Protein AF-A0A1A6GH04-F1 (afdb_monomer_lite)

Organism: Neotoma lepida (NCBI:txid56216)

pLDDT: mean 89.08, std 14.13, range [30.8, 98.81]

Secondary structure (DSSP, 8-state):
---------------HHHHHTTS-TTTHHHHHHHTT---HHHHHHHHHHHHHHHHHHHHHHHHHHHHHHHHHHHHHHHHHHHHHHHHHTS-SEEEEE----EEEETTS-EEEEEEEEE-STT--EEEEETTEEP-SSSSEEEEEETTEEEEEE-S--GGG-EEEEEEETTEEEEEEEEEE---EEE----EEEETTPPEEEEEEESSSS---EEEETTEEPPP-TTEEEEEETTEEEEEESS--GGG-EEEEEEETTEEEEEEEEEE--

InterPro domains:
  IPR003598 Immunoglobulin subtype 2 [SM00408] (194-260)
  IPR003599 Immunoglobulin domain subtype [SM00409] (99-180)
  IPR003599 Immunoglobulin domain subtype [SM00409] (188-267)
  IPR007110 Immunoglobulin-like domain [PS50835] (170-265)
  IPR013098 Immunoglobulin I-set [PF07679] (96-167)
  IPR013098 Immunoglobulin I-set [PF07679] (184-257)
  IPR013783 Immunoglobulin-like fold [G3DSA:2.60.40.10] (90-181)
  IPR013783 Immunoglobulin-like fold [G3DSA:2.60.40.10] (184-268)
  IPR036179 Immunoglobulin-like domain superfamily [SSF48726] (95-182)
  IPR036179 Immunoglobulin-like domain superfamily [SSF48726] (181-264)
  IPR040849 MyBP-C, tri-helix bundle domain [PF18362] (15-45)
  IPR052385 Obscurin and Obscurin-like Regulators [PTHR35971] (44-267)

Structure (mmCIF, N/CA/C/O backbone):
data_AF-A0A1A6GH04-F1
#
_entry.id   AF-A0A1A6GH04-F1
#
loop_
_atom_site.group_PDB
_atom_site.id
_atom_site.type_symbol
_atom_site.label_atom_id
_atom_site.label_alt_id
_atom_site.label_comp_id
_atom_site.label_asym_id
_atom_site.label_entity_id
_atom_site.label_seq_id
_atom_site.pdbx_PDB_ins_code
_atom_site.Cartn_x
_atom_site.Cartn_y
_atom_site.Cartn_z
_atom_site.occupancy
_atom_site.B_iso_or_equiv
_atom_site.auth_seq_id
_atom_site.auth_comp_id
_atom_site.auth_asym_id
_atom_site.auth_atom_id
_atom_site.pdbx_PDB_model_num
ATOM 1 N N . THR A 1 1 ? 39.990 3.896 -121.015 1.00 30.80 1 THR A N 1
ATOM 2 C CA . THR A 1 1 ? 41.008 2.898 -120.614 1.00 30.80 1 THR A CA 1
ATOM 3 C C . THR A 1 1 ? 40.914 2.735 -119.104 1.00 30.80 1 THR A C 1
ATOM 5 O O . THR A 1 1 ? 40.638 3.736 -118.455 1.00 30.80 1 THR A O 1
ATOM 8 N N . PRO A 1 2 ? 40.910 1.502 -118.578 1.00 35.34 2 PRO A N 1
ATOM 9 C CA . PRO A 1 2 ? 39.904 1.052 -117.616 1.00 35.34 2 PRO A CA 1
ATOM 10 C C . PRO A 1 2 ? 40.286 1.212 -116.140 1.00 35.34 2 PRO A C 1
ATOM 12 O O . PRO A 1 2 ? 41.452 1.313 -115.776 1.00 35.34 2 PRO A O 1
ATOM 15 N N . ALA A 1 3 ? 39.236 1.176 -115.318 1.00 43.88 3 ALA A N 1
ATOM 16 C CA . ALA A 1 3 ? 39.247 1.018 -113.873 1.00 43.88 3 ALA A CA 1
ATOM 17 C C . ALA A 1 3 ? 39.801 -0.348 -113.433 1.00 43.88 3 ALA A C 1
ATOM 19 O O . ALA A 1 3 ? 39.609 -1.351 -114.121 1.00 43.88 3 ALA A O 1
ATOM 20 N N . LEU A 1 4 ? 40.357 -0.403 -112.221 1.00 38.94 4 LEU A N 1
ATOM 21 C CA . LEU A 1 4 ? 40.487 -1.639 -111.452 1.00 38.94 4 LEU A CA 1
ATOM 22 C C . LEU A 1 4 ? 40.047 -1.389 -110.006 1.00 38.94 4 LEU A C 1
ATOM 24 O O . LEU A 1 4 ? 40.756 -0.794 -109.202 1.00 38.94 4 LEU A O 1
ATOM 28 N N . LYS A 1 5 ? 38.829 -1.862 -109.715 1.00 46.47 5 LYS A N 1
ATOM 29 C CA . LYS A 1 5 ? 38.370 -2.250 -108.378 1.00 46.47 5 LYS A CA 1
ATOM 30 C C . LYS A 1 5 ? 39.225 -3.413 -107.871 1.00 46.47 5 LYS A C 1
ATOM 32 O O . LYS A 1 5 ? 39.467 -4.343 -108.636 1.00 46.47 5 LYS A O 1
ATOM 37 N N . LYS A 1 6 ? 39.545 -3.407 -106.579 1.00 38.22 6 LYS A N 1
ATOM 38 C CA . LYS A 1 6 ? 39.747 -4.564 -105.681 1.00 38.22 6 LYS A CA 1
ATOM 39 C C . LYS A 1 6 ? 40.100 -3.964 -104.319 1.00 38.22 6 LYS A C 1
ATOM 41 O O . LYS A 1 6 ? 40.923 -3.067 -104.277 1.00 38.22 6 LYS A O 1
ATOM 46 N N . GLY A 1 7 ? 39.531 -4.334 -103.191 1.00 35.75 7 GLY A N 1
ATOM 47 C CA . GLY A 1 7 ? 38.607 -5.388 -102.810 1.00 35.75 7 GLY A CA 1
ATOM 48 C C . GLY A 1 7 ? 38.612 -5.328 -101.283 1.00 35.75 7 GLY A C 1
ATOM 49 O O . GLY A 1 7 ? 39.665 -5.109 -100.694 1.00 35.75 7 GLY A O 1
ATOM 50 N N . SER A 1 8 ? 37.439 -5.413 -100.673 1.00 48.72 8 SER A N 1
ATOM 51 C CA . SER A 1 8 ? 37.244 -5.492 -99.228 1.00 48.72 8 SER A CA 1
ATOM 52 C C . SER A 1 8 ? 38.083 -6.629 -98.637 1.00 48.72 8 SER A C 1
ATOM 54 O O . SER A 1 8 ? 37.804 -7.794 -98.918 1.00 48.72 8 SER A O 1
ATOM 56 N N . GLY A 1 9 ? 39.109 -6.287 -97.865 1.00 40.88 9 GLY A N 1
ATOM 57 C CA . GLY A 1 9 ? 39.735 -7.191 -96.911 1.00 40.88 9 GLY A CA 1
ATOM 58 C C . GLY A 1 9 ? 39.339 -6.696 -95.534 1.00 40.88 9 GLY A C 1
ATOM 59 O O . GLY A 1 9 ? 39.876 -5.694 -95.076 1.00 40.88 9 GLY A O 1
ATOM 60 N N . GLU A 1 10 ? 38.344 -7.333 -94.929 1.00 48.84 10 GLU A N 1
ATOM 61 C CA . GLU A 1 10 ? 38.249 -7.335 -93.474 1.00 48.84 10 GLU A CA 1
ATOM 62 C C . GLU A 1 10 ? 39.523 -8.048 -93.006 1.00 48.84 10 GLU A C 1
ATOM 64 O O . GLU A 1 10 ? 39.702 -9.239 -93.261 1.00 48.84 10 GLU A O 1
ATOM 69 N N . GLU A 1 11 ? 40.483 -7.291 -92.475 1.00 49.78 11 GLU A N 1
ATOM 70 C CA . GLU A 1 11 ? 41.619 -7.868 -91.764 1.00 49.78 11 GLU A CA 1
ATOM 71 C C . GLU A 1 11 ? 41.031 -8.515 -90.508 1.00 49.78 11 GLU A C 1
ATOM 73 O O . GLU A 1 11 ? 40.684 -7.824 -89.554 1.00 49.78 11 GLU A O 1
ATOM 78 N N . GLU A 1 12 ? 40.819 -9.834 -90.547 1.00 55.72 12 GLU A N 1
ATOM 79 C CA . GLU A 1 12 ? 40.531 -10.608 -89.342 1.00 55.72 12 GLU A CA 1
ATOM 80 C C . GLU A 1 12 ? 41.712 -10.394 -88.390 1.00 55.72 12 GLU A C 1
ATOM 82 O O . GLU A 1 12 ? 42.833 -10.834 -88.655 1.00 55.72 12 GLU A O 1
ATOM 87 N N . GLU A 1 13 ? 41.477 -9.630 -87.326 1.00 54.03 13 GLU A N 1
ATOM 88 C CA . GLU A 1 13 ? 42.475 -9.305 -86.317 1.00 54.03 13 GLU A CA 1
ATOM 89 C C . GLU A 1 13 ? 42.847 -10.607 -85.596 1.00 54.03 13 GLU A C 1
ATOM 91 O O . GLU A 1 13 ? 42.077 -11.159 -84.811 1.00 54.03 13 GLU A O 1
ATOM 96 N N . ILE A 1 14 ? 44.000 -11.172 -85.955 1.00 59.56 14 ILE A N 1
ATOM 97 C CA . ILE A 1 14 ? 44.460 -12.448 -85.411 1.00 59.56 14 ILE A CA 1
ATOM 98 C C . ILE A 1 14 ? 44.846 -12.234 -83.942 1.00 59.56 14 ILE A C 1
ATOM 100 O O . ILE A 1 14 ? 45.880 -11.623 -83.661 1.00 59.56 14 ILE A O 1
ATOM 104 N N . ASP A 1 15 ? 44.065 -12.781 -83.004 1.00 67.44 15 ASP A N 1
ATOM 105 C CA . ASP A 1 15 ? 44.441 -12.805 -81.589 1.00 67.44 15 ASP A CA 1
ATOM 106 C C . ASP A 1 15 ? 45.557 -13.839 -81.362 1.00 67.44 15 ASP A C 1
ATOM 108 O O . ASP A 1 15 ? 45.347 -15.045 -81.185 1.00 67.44 15 ASP A O 1
ATOM 112 N N . ILE A 1 16 ? 46.792 -13.342 -81.388 1.00 64.38 16 ILE A N 1
ATOM 113 C CA . ILE A 1 16 ? 48.009 -14.130 -81.175 1.00 64.38 16 ILE A CA 1
ATOM 114 C C . ILE A 1 16 ? 47.978 -14.842 -79.807 1.00 64.38 16 ILE A C 1
ATOM 116 O O . ILE A 1 16 ? 48.564 -15.922 -79.676 1.00 64.38 16 ILE A O 1
ATOM 120 N N . MET A 1 17 ? 47.270 -14.302 -78.806 1.00 61.72 17 MET A N 1
ATOM 121 C CA . MET A 1 17 ? 47.142 -14.931 -77.487 1.00 61.72 17 MET A CA 1
ATOM 122 C C . MET A 1 17 ? 46.307 -16.208 -77.561 1.00 61.72 17 MET A C 1
ATOM 124 O O . MET A 1 17 ? 46.667 -17.206 -76.937 1.00 61.72 17 MET A O 1
ATOM 128 N N . GLU A 1 18 ? 45.231 -16.218 -78.349 1.00 68.06 18 GLU A N 1
ATOM 129 C CA . GLU A 1 18 ? 44.384 -17.399 -78.538 1.00 68.06 18 GLU A CA 1
ATOM 130 C C . GLU A 1 18 ? 45.101 -18.489 -79.353 1.00 68.06 18 GLU A C 1
ATOM 132 O O . GLU A 1 18 ? 45.033 -19.671 -79.003 1.00 68.06 18 GLU A O 1
ATOM 137 N N . LEU A 1 19 ? 45.876 -18.094 -80.371 1.00 67.12 19 LEU A N 1
ATOM 138 C CA . LEU A 1 19 ? 46.666 -19.016 -81.198 1.00 67.12 19 LEU A CA 1
ATOM 139 C C . LEU A 1 19 ? 47.773 -19.742 -80.426 1.00 67.12 19 LEU A C 1
ATOM 141 O O . LEU A 1 19 ? 48.069 -20.901 -80.721 1.00 67.12 19 LEU A O 1
ATOM 145 N N . LEU A 1 20 ? 48.405 -19.072 -79.461 1.00 66.06 20 LEU A N 1
ATOM 146 C CA . LEU A 1 20 ? 49.544 -19.621 -78.722 1.00 66.06 20 LEU A CA 1
ATOM 147 C C . LEU A 1 20 ? 49.146 -20.291 -77.398 1.00 66.06 20 LEU A C 1
ATOM 149 O O . LEU A 1 20 ? 49.939 -21.057 -76.857 1.00 66.06 20 LEU A O 1
ATOM 153 N N . LYS A 1 21 ? 47.912 -20.089 -76.906 1.00 68.38 21 LYS A N 1
ATOM 154 C CA . LYS A 1 21 ? 47.421 -20.557 -75.591 1.00 68.38 21 LYS A CA 1
ATOM 155 C C . LYS A 1 21 ? 47.635 -22.051 -75.298 1.00 68.38 21 LYS A C 1
ATOM 157 O O . LYS A 1 21 ? 47.776 -22.417 -74.136 1.00 68.38 21 LYS A O 1
ATOM 162 N N . ASN A 1 22 ? 47.644 -22.902 -76.329 1.00 66.69 22 ASN A N 1
ATOM 163 C CA . ASN A 1 22 ? 47.754 -24.365 -76.209 1.00 66.69 22 ASN A CA 1
ATOM 164 C C . ASN A 1 22 ? 48.949 -24.968 -76.976 1.00 66.69 22 ASN A C 1
ATOM 166 O O . ASN A 1 22 ? 49.004 -26.184 -77.163 1.00 66.69 22 ASN A O 1
ATOM 170 N N . VAL A 1 23 ? 49.880 -24.143 -77.461 1.00 70.50 23 VAL A N 1
ATOM 171 C CA . VAL A 1 23 ? 51.066 -24.597 -78.208 1.00 70.50 23 VAL A CA 1
ATOM 172 C C . VAL A 1 23 ? 52.238 -24.779 -77.225 1.00 70.50 23 VAL A C 1
ATOM 174 O O . VAL A 1 23 ? 52.324 -24.076 -76.222 1.00 70.50 23 VAL A O 1
ATOM 177 N N . ASP A 1 24 ? 53.143 -25.736 -77.457 1.00 71.81 24 ASP A N 1
ATOM 178 C CA . ASP A 1 24 ? 54.362 -25.844 -76.638 1.00 71.81 24 ASP A CA 1
ATOM 179 C C . ASP A 1 24 ? 55.227 -24.585 -76.869 1.00 71.81 24 ASP A C 1
ATOM 181 O O . ASP A 1 24 ? 55.495 -24.253 -78.030 1.00 71.81 24 ASP A O 1
ATOM 185 N N . PRO A 1 25 ? 55.706 -23.891 -75.816 1.00 71.69 25 PRO A N 1
ATOM 186 C CA . PRO A 1 25 ? 56.559 -22.709 -75.955 1.00 71.69 25 PRO A CA 1
ATOM 187 C C . PRO A 1 25 ? 57.773 -22.891 -76.880 1.00 71.69 25 PRO A C 1
ATOM 189 O O . PRO A 1 25 ? 58.250 -21.923 -77.472 1.00 71.69 25 PRO A O 1
ATOM 192 N N . LYS A 1 26 ? 58.270 -24.126 -77.054 1.00 74.62 26 LYS A N 1
ATOM 193 C CA . LYS A 1 26 ? 59.368 -24.452 -77.983 1.00 74.62 26 LYS A CA 1
ATOM 194 C C . LYS A 1 26 ? 58.975 -24.360 -79.459 1.00 74.62 26 LYS A C 1
ATOM 196 O O . LYS A 1 26 ? 59.852 -24.231 -80.309 1.00 74.62 26 LYS A O 1
ATOM 201 N N . GLU A 1 27 ? 57.686 -24.441 -79.777 1.00 76.69 27 GLU A N 1
ATOM 202 C CA . GLU A 1 27 ? 57.166 -24.364 -81.145 1.00 76.69 27 GLU A CA 1
ATOM 203 C C . GLU A 1 27 ? 56.664 -22.962 -81.525 1.00 76.69 27 GLU A C 1
ATOM 205 O O . GLU A 1 27 ? 56.438 -22.703 -82.710 1.00 76.69 27 GLU A O 1
ATOM 210 N N . TYR A 1 28 ? 56.550 -22.037 -80.564 1.00 75.06 28 TYR A N 1
ATOM 211 C CA . TYR A 1 28 ? 56.055 -20.670 -80.778 1.00 75.06 28 TYR A CA 1
ATOM 212 C C . TYR A 1 28 ? 56.787 -19.938 -81.912 1.00 75.06 28 TYR A C 1
ATOM 214 O O . TYR A 1 28 ? 56.144 -19.299 -82.741 1.00 75.06 28 TYR A O 1
ATOM 222 N N . GLU A 1 29 ? 58.113 -20.087 -82.018 1.00 74.56 29 GLU A N 1
ATOM 223 C CA . GLU A 1 29 ? 58.906 -19.432 -83.069 1.00 74.56 29 GLU A CA 1
ATOM 224 C C . GLU A 1 29 ? 58.546 -19.940 -84.471 1.00 74.56 29 GLU A C 1
ATOM 226 O O . GLU A 1 29 ? 58.458 -19.169 -85.429 1.00 74.56 29 GLU A O 1
ATOM 231 N N . LYS A 1 30 ? 58.318 -21.253 -84.600 1.00 76.25 30 LYS A N 1
ATOM 232 C CA . LYS A 1 30 ? 57.968 -21.896 -85.870 1.00 76.25 30 LYS A CA 1
ATOM 233 C C . LYS A 1 30 ? 56.598 -21.423 -86.353 1.00 76.25 30 LYS A C 1
ATOM 235 O O . LYS A 1 30 ? 56.465 -21.082 -87.527 1.00 76.25 30 LYS A O 1
ATOM 240 N N . TYR A 1 31 ? 55.609 -21.380 -85.461 1.00 72.00 31 TYR A N 1
ATOM 241 C CA . TYR A 1 31 ? 54.269 -20.892 -85.790 1.00 72.00 31 TYR A CA 1
ATOM 242 C C . TYR A 1 31 ? 54.269 -19.387 -86.075 1.00 72.00 31 TYR A C 1
ATOM 244 O O . TYR A 1 31 ? 53.747 -18.983 -87.109 1.00 72.00 31 TYR A O 1
ATOM 252 N N . ALA A 1 32 ? 54.935 -18.567 -85.257 1.00 72.06 32 ALA A N 1
ATOM 253 C CA . ALA A 1 32 ? 55.053 -17.125 -85.485 1.00 72.06 32 ALA A CA 1
ATOM 254 C C . ALA A 1 32 ? 55.622 -16.805 -86.885 1.00 72.06 32 ALA A C 1
ATOM 256 O O . ALA A 1 32 ? 55.080 -15.963 -87.604 1.00 72.06 32 ALA A O 1
ATOM 257 N N . ARG A 1 33 ? 56.641 -17.552 -87.337 1.00 74.12 33 ARG A N 1
ATOM 258 C CA . ARG A 1 33 ? 57.208 -17.420 -88.693 1.00 74.12 33 ARG A CA 1
ATOM 259 C C . ARG A 1 33 ? 56.242 -17.820 -89.815 1.00 74.12 33 ARG A C 1
ATOM 261 O O . ARG A 1 33 ? 56.281 -17.194 -90.871 1.00 74.12 33 ARG A O 1
ATOM 268 N N . MET A 1 34 ? 55.389 -18.835 -89.623 1.00 74.75 34 MET A N 1
ATOM 269 C CA . MET A 1 34 ? 54.382 -19.243 -90.624 1.00 74.75 34 MET A CA 1
ATOM 270 C C . MET A 1 34 ? 53.355 -18.140 -90.904 1.00 74.75 34 MET A C 1
ATOM 272 O O . MET A 1 34 ? 52.843 -18.058 -92.018 1.00 74.75 34 MET A O 1
ATOM 276 N N . TYR A 1 35 ? 53.114 -17.274 -89.920 1.00 71.88 35 TYR A N 1
ATOM 277 C CA . TYR A 1 35 ? 52.250 -16.098 -90.027 1.00 71.88 35 TYR A CA 1
ATOM 278 C C . TYR A 1 35 ? 53.032 -14.797 -90.302 1.00 71.88 35 TYR A C 1
ATOM 280 O O . TYR A 1 35 ? 52.482 -13.708 -90.192 1.00 71.88 35 TYR A O 1
ATOM 288 N N . GLY A 1 36 ? 54.311 -14.889 -90.694 1.00 69.81 36 GLY A N 1
ATOM 289 C CA . GLY A 1 36 ? 55.110 -13.742 -91.146 1.00 69.81 36 GLY A CA 1
ATOM 290 C C . GLY A 1 36 ? 55.790 -12.917 -90.046 1.00 69.81 36 GLY A C 1
ATOM 291 O O . GLY A 1 36 ? 56.384 -11.886 -90.354 1.00 69.81 36 GLY A O 1
ATOM 292 N N . ILE A 1 37 ? 55.763 -13.356 -88.783 1.00 74.31 37 ILE A N 1
ATOM 293 C CA . ILE A 1 37 ? 56.435 -12.669 -87.669 1.00 74.31 37 ILE A CA 1
ATOM 294 C C . ILE A 1 37 ? 57.929 -13.021 -87.685 1.00 74.31 37 ILE A C 1
ATOM 296 O O . ILE A 1 37 ? 58.315 -14.176 -87.493 1.00 74.31 37 ILE A O 1
ATOM 300 N N . THR A 1 38 ? 58.786 -12.021 -87.904 1.00 74.69 38 THR A N 1
ATOM 301 C CA . THR A 1 38 ? 60.245 -12.206 -88.011 1.00 74.69 38 THR A CA 1
ATOM 302 C C . THR A 1 38 ? 61.027 -11.787 -86.765 1.00 74.69 38 THR A C 1
ATOM 304 O O . THR A 1 38 ? 62.136 -12.279 -86.568 1.00 74.69 38 THR A O 1
ATOM 307 N N . ASP A 1 39 ? 60.472 -10.917 -85.911 1.00 75.88 39 ASP A N 1
ATOM 308 C CA . ASP A 1 39 ? 61.076 -10.512 -84.630 1.00 75.88 39 ASP A CA 1
ATOM 309 C C . ASP A 1 39 ? 60.447 -11.267 -83.451 1.00 75.88 39 ASP A C 1
ATOM 311 O O . ASP A 1 39 ? 59.700 -10.735 -82.629 1.00 75.88 39 ASP A O 1
ATOM 315 N N . PHE A 1 40 ? 60.736 -12.563 -83.393 1.00 74.12 40 PHE A N 1
ATOM 316 C CA . PHE A 1 40 ? 60.189 -13.441 -82.364 1.00 74.12 40 PHE A CA 1
ATOM 317 C C . PHE A 1 40 ? 60.698 -13.096 -80.950 1.00 74.12 40 PHE A C 1
ATOM 319 O O . PHE A 1 40 ? 59.978 -13.264 -79.968 1.00 74.12 40 PHE A O 1
ATOM 326 N N . ARG A 1 41 ? 61.921 -12.561 -80.832 1.00 75.88 41 ARG A N 1
ATOM 327 C CA . ARG A 1 41 ? 62.504 -12.163 -79.543 1.00 75.88 41 ARG A CA 1
ATOM 328 C C . ARG A 1 41 ? 61.827 -10.915 -78.975 1.00 75.88 41 ARG A C 1
ATOM 330 O O . ARG A 1 41 ? 61.532 -10.901 -77.783 1.00 75.88 41 ARG A O 1
ATOM 337 N N . GLY A 1 42 ? 61.566 -9.905 -79.808 1.00 76.69 42 GLY A N 1
ATOM 338 C CA . GLY A 1 42 ? 60.804 -8.721 -79.408 1.00 76.69 42 GLY A CA 1
ATOM 339 C C . GLY A 1 42 ? 59.374 -9.069 -78.985 1.00 76.69 42 GLY A C 1
ATOM 340 O O . GLY A 1 42 ? 58.899 -8.570 -77.968 1.00 76.69 42 GLY A O 1
ATOM 341 N N . LEU A 1 43 ? 58.727 -9.999 -79.698 1.00 75.06 43 LEU A N 1
ATOM 342 C CA . LEU A 1 43 ? 57.393 -10.506 -79.354 1.00 75.06 43 LEU A CA 1
ATOM 343 C C . LEU A 1 43 ? 57.365 -11.211 -77.984 1.00 75.06 43 LEU A C 1
ATOM 345 O O . LEU A 1 43 ? 56.494 -10.921 -77.168 1.00 75.06 43 LEU A O 1
ATOM 349 N N . LEU A 1 44 ? 58.325 -12.101 -77.701 1.00 77.19 44 LEU A N 1
ATOM 350 C CA . LEU A 1 44 ? 58.419 -12.767 -76.394 1.00 77.19 44 LEU A CA 1
ATOM 351 C C . LEU A 1 44 ? 58.687 -11.778 -75.253 1.00 77.19 44 LEU A C 1
ATOM 353 O O . LEU A 1 44 ? 58.072 -11.887 -74.197 1.00 77.19 44 LEU A O 1
ATOM 357 N N . GLN A 1 45 ? 59.557 -10.789 -75.471 1.00 80.12 45 GLN A N 1
ATOM 358 C CA . GLN A 1 45 ? 59.816 -9.746 -74.479 1.00 80.12 45 GLN A CA 1
ATOM 359 C C . GLN A 1 45 ? 58.563 -8.897 -74.210 1.00 80.12 45 GLN A C 1
ATOM 361 O O . GLN A 1 45 ? 58.273 -8.582 -73.059 1.00 80.12 45 GLN A O 1
ATOM 366 N N . ALA A 1 46 ? 57.791 -8.557 -75.247 1.00 76.69 46 ALA A N 1
ATOM 367 C CA . ALA A 1 46 ? 56.512 -7.866 -75.090 1.00 76.69 46 ALA A CA 1
ATOM 368 C C . ALA A 1 46 ? 55.491 -8.717 -74.313 1.00 76.69 46 ALA A C 1
ATOM 370 O O . ALA A 1 46 ? 54.788 -8.190 -73.456 1.00 76.69 46 ALA A O 1
ATOM 371 N N . PHE A 1 47 ? 55.447 -10.031 -74.553 1.00 75.44 47 PHE A N 1
ATOM 372 C CA . PHE A 1 47 ? 54.587 -10.957 -73.811 1.00 75.44 47 PHE A CA 1
ATOM 373 C C . PHE A 1 47 ? 54.968 -11.050 -72.326 1.00 75.44 47 PHE A C 1
ATOM 375 O O . PHE A 1 47 ? 54.094 -11.000 -71.464 1.00 75.44 47 PHE A O 1
ATOM 382 N N . GLU A 1 48 ? 56.262 -11.148 -72.008 1.00 78.62 48 GLU A N 1
ATOM 383 C CA . GLU A 1 48 ? 56.740 -11.145 -70.619 1.00 78.62 48 GLU A CA 1
ATOM 384 C C . GLU A 1 48 ? 56.387 -9.836 -69.900 1.00 78.62 48 GLU A C 1
ATOM 386 O O . GLU A 1 48 ? 55.919 -9.879 -68.764 1.00 78.62 48 GLU A O 1
ATOM 391 N N . LEU A 1 49 ? 56.532 -8.689 -70.575 1.00 80.38 49 LEU A N 1
ATOM 392 C CA . LEU A 1 49 ? 56.135 -7.383 -70.039 1.00 80.38 49 LEU A CA 1
ATOM 393 C C . LEU A 1 49 ? 54.619 -7.282 -69.813 1.00 80.38 49 LEU A C 1
ATOM 395 O O . LEU A 1 49 ? 54.190 -6.775 -68.780 1.00 80.38 49 LEU A O 1
ATOM 399 N N . LEU A 1 50 ? 53.803 -7.788 -70.744 1.00 77.94 50 LEU A N 1
ATOM 400 C CA . LEU A 1 50 ? 52.346 -7.832 -70.587 1.00 77.94 50 LEU A CA 1
ATOM 401 C C . LEU A 1 50 ? 51.933 -8.729 -69.416 1.00 77.94 50 LEU A C 1
ATOM 403 O O . LEU A 1 50 ? 51.059 -8.351 -68.641 1.00 77.94 50 LEU A O 1
ATOM 407 N N . LYS A 1 51 ? 52.583 -9.886 -69.253 1.00 77.44 51 LYS A N 1
ATOM 408 C CA . LYS A 1 51 ? 52.331 -10.796 -68.133 1.00 77.44 51 LYS A CA 1
ATOM 409 C C . LYS A 1 51 ? 52.698 -10.156 -66.791 1.00 77.44 51 LYS A C 1
ATOM 411 O O . LYS A 1 51 ? 51.894 -10.215 -65.869 1.00 77.44 51 LYS A O 1
ATOM 416 N N . GLN A 1 52 ? 53.857 -9.500 -66.702 1.00 80.31 52 GLN A N 1
ATOM 417 C CA . GLN A 1 52 ? 54.266 -8.753 -65.505 1.00 80.31 52 GLN A CA 1
ATOM 418 C C . GLN A 1 52 ? 53.278 -7.625 -65.183 1.00 80.31 52 GLN A C 1
ATOM 420 O O . GLN A 1 52 ? 52.839 -7.508 -64.045 1.00 80.31 52 GLN A O 1
ATOM 425 N N . SER A 1 53 ? 52.857 -6.852 -66.189 1.00 83.06 53 SER A N 1
ATOM 426 C CA . SER A 1 53 ? 51.865 -5.786 -66.010 1.00 83.06 53 SER A CA 1
ATOM 427 C C . SER A 1 53 ? 50.510 -6.316 -65.530 1.00 83.06 53 SER A C 1
ATOM 429 O O . SER A 1 53 ? 49.869 -5.661 -64.712 1.00 83.06 53 SER A O 1
ATOM 431 N N . GLN A 1 54 ? 50.060 -7.474 -66.029 1.00 80.81 54 GLN A N 1
ATOM 432 C CA . GLN A 1 54 ? 48.822 -8.108 -65.565 1.00 80.81 54 GLN A CA 1
ATOM 433 C C . GLN A 1 54 ? 48.950 -8.614 -64.125 1.00 80.81 54 GLN A C 1
ATOM 435 O O . GLN A 1 54 ? 48.039 -8.397 -63.334 1.00 80.81 54 GLN A O 1
ATOM 440 N N . GLU A 1 55 ? 50.071 -9.248 -63.768 1.00 82.31 55 GLU A N 1
ATOM 441 C CA . GLU A 1 55 ? 50.334 -9.720 -62.401 1.00 82.31 55 GLU A CA 1
ATOM 442 C C . GLU A 1 55 ? 50.365 -8.548 -61.398 1.00 82.31 55 GLU A C 1
ATOM 444 O O . GLU A 1 55 ? 49.712 -8.606 -60.353 1.00 82.31 55 GLU A O 1
ATOM 449 N N . GLU A 1 56 ? 51.036 -7.444 -61.741 1.00 87.44 56 GLU A N 1
ATOM 450 C CA . GLU A 1 56 ? 51.048 -6.213 -60.938 1.00 87.44 56 GLU A CA 1
ATOM 451 C C . GLU A 1 56 ? 49.647 -5.604 -60.776 1.00 87.44 56 GLU A C 1
ATOM 453 O O . GLU A 1 56 ? 49.278 -5.172 -59.682 1.00 87.44 56 GLU A O 1
ATOM 458 N N . GLU A 1 57 ? 48.845 -5.588 -61.844 1.00 86.62 57 GLU A N 1
ATOM 459 C CA . GLU A 1 57 ? 47.468 -5.094 -61.804 1.00 86.62 57 GLU A CA 1
ATOM 460 C C . GLU A 1 57 ? 46.557 -5.982 -60.948 1.00 86.62 57 GLU A C 1
ATOM 462 O O . GLU A 1 57 ? 45.786 -5.454 -60.147 1.00 86.62 57 GLU A O 1
ATOM 467 N N . THR A 1 58 ? 46.682 -7.311 -61.040 1.00 83.44 58 THR A N 1
ATOM 468 C CA . THR A 1 58 ? 45.930 -8.236 -60.176 1.00 83.44 58 THR A CA 1
ATOM 469 C C . THR A 1 58 ? 46.276 -8.049 -58.705 1.00 83.44 58 THR A C 1
ATOM 471 O O . THR A 1 58 ? 45.377 -7.904 -57.884 1.00 83.44 58 THR A O 1
ATOM 474 N N . HIS A 1 59 ? 47.564 -7.934 -58.374 1.00 89.00 59 HIS A N 1
ATOM 475 C CA . HIS A 1 59 ? 48.005 -7.695 -57.003 1.00 89.00 59 HIS A CA 1
ATOM 476 C C . HIS A 1 59 ? 47.518 -6.337 -56.472 1.00 89.00 59 HIS A C 1
ATOM 478 O O . HIS A 1 59 ? 47.144 -6.217 -55.308 1.00 89.00 59 HIS A O 1
ATOM 484 N N . ARG A 1 60 ? 47.484 -5.298 -57.321 1.00 92.06 60 ARG A N 1
ATOM 485 C CA . ARG A 1 60 ? 46.918 -3.989 -56.956 1.00 92.06 60 ARG A CA 1
ATOM 486 C C . ARG A 1 60 ? 45.428 -4.094 -56.623 1.00 92.06 60 ARG A C 1
ATOM 488 O O . ARG A 1 60 ? 45.007 -3.540 -55.614 1.00 92.06 60 ARG A O 1
ATOM 495 N N . LEU A 1 61 ? 44.652 -4.798 -57.446 1.00 88.62 61 LEU A N 1
ATOM 496 C CA . LEU A 1 61 ? 43.216 -4.993 -57.220 1.00 88.62 61 LEU A CA 1
ATOM 497 C C . LEU A 1 61 ? 42.938 -5.807 -55.949 1.00 88.62 61 LEU A C 1
ATOM 499 O O . LEU A 1 61 ? 42.032 -5.457 -55.200 1.00 88.62 61 LEU A O 1
ATOM 503 N N . GLU A 1 62 ? 43.740 -6.839 -55.669 1.00 91.88 62 GLU A N 1
ATOM 504 C CA . GLU A 1 62 ? 43.644 -7.616 -54.425 1.00 91.88 62 GLU A CA 1
ATOM 505 C C . GLU A 1 62 ? 43.916 -6.748 -53.187 1.00 91.88 62 GLU A C 1
ATOM 507 O O . GLU A 1 62 ? 43.193 -6.846 -52.196 1.00 91.88 62 GLU A O 1
ATOM 512 N N . ILE A 1 63 ? 44.915 -5.858 -53.247 1.00 91.06 63 ILE A N 1
ATOM 513 C CA . ILE A 1 63 ? 45.173 -4.888 -52.172 1.00 91.06 63 ILE A CA 1
ATOM 514 C C . ILE A 1 63 ? 43.986 -3.938 -52.002 1.00 91.06 63 ILE A C 1
ATOM 516 O O . ILE A 1 63 ? 43.528 -3.747 -50.880 1.00 91.06 63 ILE A O 1
ATOM 520 N N . GLU A 1 64 ? 43.468 -3.356 -53.086 1.00 92.19 64 GLU A N 1
ATOM 521 C CA . GLU A 1 64 ? 42.319 -2.443 -53.018 1.00 92.19 64 GLU A CA 1
ATOM 522 C C . GLU A 1 64 ? 41.072 -3.130 -52.436 1.00 92.19 64 GLU A C 1
ATOM 524 O O . GLU A 1 64 ? 40.323 -2.511 -51.677 1.00 92.19 64 GLU A O 1
ATOM 529 N N . GLU A 1 65 ? 40.845 -4.407 -52.755 1.00 92.38 65 GLU A N 1
ATOM 530 C CA . GLU A 1 65 ? 39.735 -5.194 -52.214 1.00 92.38 65 GLU A CA 1
ATOM 531 C C . GLU A 1 65 ? 39.916 -5.501 -50.721 1.00 92.38 65 GLU A C 1
ATOM 533 O O . GLU A 1 65 ? 38.963 -5.354 -49.951 1.00 92.38 65 GLU A O 1
ATOM 538 N N . LEU A 1 66 ? 41.135 -5.844 -50.289 1.00 91.19 66 LEU A N 1
ATOM 539 C CA . LEU A 1 66 ? 41.467 -6.025 -48.872 1.00 91.19 66 LEU A CA 1
ATOM 540 C C . LEU A 1 66 ? 41.306 -4.720 -48.083 1.00 91.19 66 LEU A C 1
ATOM 542 O O . LEU A 1 66 ? 40.609 -4.705 -47.072 1.00 91.19 66 LEU A O 1
ATOM 546 N N . GLU A 1 67 ? 41.868 -3.611 -48.568 1.00 93.06 67 GLU A N 1
ATOM 547 C CA . GLU A 1 67 ? 41.741 -2.293 -47.933 1.00 93.06 67 GLU A CA 1
ATOM 548 C C . GLU A 1 67 ? 40.281 -1.828 -47.860 1.00 93.06 67 GLU A C 1
ATOM 550 O O . GLU A 1 67 ? 39.863 -1.188 -46.889 1.00 93.06 67 GLU A O 1
ATOM 555 N N . LYS A 1 68 ? 39.483 -2.139 -48.889 1.00 93.62 68 LYS A N 1
ATOM 556 C CA . LYS A 1 68 ? 38.045 -1.876 -48.885 1.00 93.62 68 LYS A CA 1
ATOM 557 C C . LYS A 1 68 ? 37.329 -2.734 -47.843 1.00 93.62 68 LYS A C 1
ATOM 559 O O . LYS A 1 68 ? 36.531 -2.190 -47.088 1.00 93.62 68 LYS A O 1
ATOM 564 N N . SER A 1 69 ? 37.630 -4.030 -47.765 1.00 93.12 69 SER A N 1
ATOM 565 C CA . SER A 1 69 ? 37.051 -4.926 -46.758 1.00 93.12 69 SER A CA 1
ATOM 566 C C . SER A 1 69 ? 37.380 -4.469 -45.336 1.00 93.12 69 SER A C 1
ATOM 568 O O . SER A 1 69 ? 36.489 -4.421 -44.494 1.00 93.12 69 SER A O 1
ATOM 570 N N . GLU A 1 70 ? 38.632 -4.088 -45.068 1.00 94.75 70 GLU A N 1
ATOM 571 C CA . GLU A 1 70 ? 39.054 -3.558 -43.764 1.00 94.75 70 GLU A CA 1
ATOM 572 C C . GLU A 1 70 ? 38.329 -2.249 -43.419 1.00 94.75 70 GLU A C 1
ATOM 574 O O . GLU A 1 70 ? 37.953 -2.017 -42.268 1.00 94.75 70 GLU A O 1
ATOM 579 N N . ARG A 1 71 ? 38.103 -1.383 -44.415 1.00 93.56 71 ARG A N 1
ATOM 580 C CA . ARG A 1 71 ? 37.334 -0.148 -44.232 1.00 93.56 71 ARG A CA 1
ATOM 581 C C . ARG A 1 71 ? 35.873 -0.434 -43.903 1.00 93.56 71 ARG A C 1
ATOM 583 O O . ARG A 1 71 ? 35.364 0.149 -42.951 1.00 93.56 71 ARG A O 1
ATOM 590 N N . ASP A 1 72 ? 35.230 -1.322 -44.654 1.00 94.81 72 ASP A N 1
ATOM 591 C CA . ASP A 1 72 ? 33.830 -1.704 -44.447 1.00 94.81 72 ASP A CA 1
ATOM 592 C C . ASP A 1 72 ? 33.642 -2.364 -43.064 1.00 94.81 72 ASP A C 1
ATOM 594 O O . ASP A 1 72 ? 32.683 -2.060 -42.351 1.00 94.81 72 ASP A O 1
ATOM 598 N N . GLU A 1 73 ? 34.581 -3.220 -42.642 1.00 95.50 73 GLU A N 1
ATOM 599 C CA . GLU A 1 73 ? 34.586 -3.833 -41.307 1.00 95.50 73 GLU A CA 1
ATOM 600 C C . GLU A 1 73 ? 34.731 -2.775 -40.209 1.00 95.50 73 GLU A C 1
ATOM 602 O O . GLU A 1 73 ? 33.950 -2.759 -39.257 1.00 95.50 73 GLU A O 1
ATOM 607 N N . LYS A 1 74 ? 35.653 -1.823 -40.375 1.00 95.06 74 LYS A N 1
ATOM 608 C CA . LYS A 1 74 ? 35.829 -0.722 -39.426 1.00 95.06 74 LYS A CA 1
ATOM 609 C C . LYS A 1 74 ? 34.595 0.181 -39.339 1.00 95.06 74 LYS A C 1
ATOM 611 O O . LYS A 1 74 ? 34.191 0.552 -38.239 1.00 95.06 74 LYS A O 1
ATOM 616 N N . GLU A 1 75 ? 33.973 0.524 -40.465 1.00 95.94 75 GLU A N 1
ATOM 617 C CA . GLU A 1 75 ? 32.724 1.298 -40.487 1.00 95.94 75 GLU A CA 1
ATOM 618 C C . GLU A 1 75 ? 31.587 0.548 -39.774 1.00 95.94 75 GLU A C 1
ATOM 620 O O . GLU A 1 75 ? 30.804 1.150 -39.032 1.00 95.94 75 GLU A O 1
ATOM 625 N N . PHE A 1 76 ? 31.515 -0.775 -39.946 1.00 94.69 76 PHE A N 1
ATOM 626 C CA . PHE A 1 76 ? 30.562 -1.617 -39.232 1.00 94.69 76 PHE A CA 1
ATOM 627 C C . PHE A 1 76 ? 30.831 -1.636 -37.722 1.00 94.69 76 PHE A C 1
ATOM 629 O O . PHE A 1 76 ? 29.899 -1.451 -36.936 1.00 94.69 76 PHE A O 1
ATOM 636 N N . GLU A 1 77 ? 32.085 -1.806 -37.300 1.00 94.69 77 GLU A N 1
ATOM 637 C CA . GLU A 1 77 ? 32.472 -1.755 -35.888 1.00 94.69 77 GLU A CA 1
ATOM 638 C C . GLU A 1 77 ? 32.156 -0.393 -35.255 1.00 94.69 77 GLU A C 1
ATOM 640 O O . GLU A 1 77 ? 31.594 -0.338 -34.158 1.00 94.69 77 GLU A O 1
ATOM 645 N N . GLU A 1 78 ? 32.440 0.708 -35.955 1.00 94.69 78 GLU A N 1
ATOM 646 C CA . GLU A 1 78 ? 32.109 2.066 -35.513 1.00 94.69 78 GLU A CA 1
ATOM 647 C C . GLU A 1 78 ? 30.592 2.261 -35.373 1.00 94.69 78 GLU A C 1
ATOM 649 O O . GLU A 1 78 ? 30.126 2.822 -34.376 1.00 94.69 78 GLU A O 1
ATOM 654 N N . LEU A 1 79 ? 29.798 1.749 -36.320 1.00 93.56 79 LEU A N 1
ATOM 655 C CA . LEU A 1 79 ? 28.338 1.782 -36.243 1.00 93.56 79 LEU A CA 1
ATOM 656 C C . LEU A 1 79 ? 27.811 0.956 -35.062 1.00 93.56 79 LEU A C 1
ATOM 658 O O . LEU A 1 79 ? 26.930 1.419 -34.331 1.00 93.56 79 LEU A O 1
ATOM 662 N N . VAL A 1 80 ? 28.344 -0.249 -34.846 1.00 93.62 80 VAL A N 1
ATOM 663 C CA . VAL A 1 80 ? 27.980 -1.106 -33.710 1.00 93.62 80 VAL A CA 1
ATOM 664 C C . VAL A 1 80 ? 28.319 -0.412 -32.394 1.00 93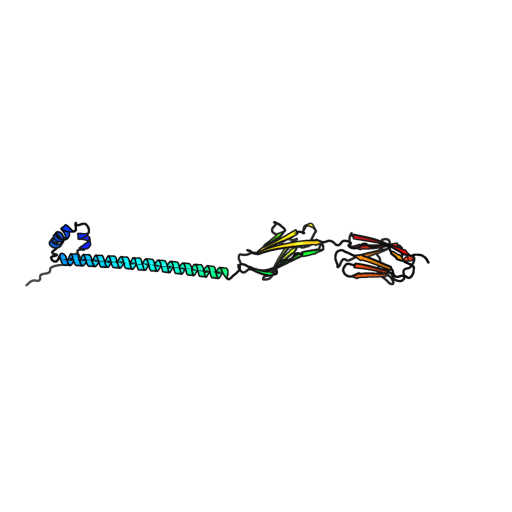.62 80 VAL A C 1
ATOM 666 O O . VAL A 1 80 ? 27.458 -0.336 -31.513 1.00 93.62 80 VAL A O 1
ATOM 669 N N . ALA A 1 81 ? 29.521 0.151 -32.270 1.00 89.00 81 ALA A N 1
ATOM 670 C CA . ALA A 1 81 ? 29.948 0.896 -31.091 1.00 89.00 81 ALA A CA 1
ATOM 671 C C . ALA A 1 81 ? 29.051 2.117 -30.840 1.00 89.00 81 ALA A C 1
ATOM 673 O O . ALA A 1 81 ? 28.613 2.341 -29.710 1.00 89.00 81 ALA A O 1
ATOM 674 N N . PHE A 1 82 ? 28.698 2.866 -31.889 1.00 88.06 82 PHE A N 1
ATOM 675 C CA . PHE A 1 82 ? 27.781 4.001 -31.800 1.00 88.06 82 PHE A CA 1
ATOM 676 C C . PHE A 1 82 ? 26.385 3.582 -31.317 1.00 88.06 82 PHE A C 1
ATOM 678 O O . PHE A 1 82 ? 25.818 4.212 -30.418 1.00 88.06 82 PHE A O 1
ATOM 685 N N . ILE A 1 83 ? 25.827 2.502 -31.874 1.00 84.56 83 ILE A N 1
ATOM 686 C CA . ILE A 1 83 ? 24.524 1.968 -31.458 1.00 84.56 83 ILE A CA 1
ATOM 687 C C . ILE A 1 83 ? 24.581 1.504 -29.998 1.00 84.56 83 ILE A C 1
ATOM 689 O O . ILE A 1 83 ? 23.709 1.870 -29.208 1.00 84.56 83 ILE A O 1
ATOM 693 N N . GLN A 1 84 ? 25.618 0.758 -29.610 1.00 81.56 84 GLN A N 1
ATOM 694 C CA . GLN A 1 84 ? 25.814 0.299 -28.233 1.00 81.56 84 GLN A CA 1
ATOM 695 C C . GLN A 1 84 ? 25.936 1.474 -27.254 1.00 81.56 84 GLN A C 1
ATOM 697 O O . GLN A 1 84 ? 25.260 1.486 -26.227 1.00 81.56 84 GLN A O 1
ATOM 702 N N . GLN A 1 85 ? 26.727 2.497 -27.587 1.00 78.75 85 GLN A N 1
ATOM 703 C CA . GLN A 1 85 ? 26.891 3.703 -26.772 1.00 78.75 85 GLN A CA 1
ATOM 704 C C . GLN A 1 85 ? 25.581 4.494 -26.627 1.00 78.75 85 GLN A C 1
ATOM 706 O O . GLN A 1 85 ? 25.338 5.137 -25.605 1.00 78.75 85 GLN A O 1
ATOM 711 N N . ARG A 1 86 ? 24.725 4.489 -27.651 1.00 74.62 86 ARG A N 1
ATOM 712 C CA . ARG A 1 86 ? 23.425 5.166 -27.607 1.00 74.62 86 ARG A CA 1
ATOM 713 C C . ARG A 1 86 ? 22.399 4.394 -26.774 1.00 74.62 86 ARG A C 1
ATOM 715 O O . ARG A 1 86 ? 21.612 5.021 -26.069 1.00 74.62 86 ARG A O 1
ATOM 722 N N . LEU A 1 87 ? 22.435 3.061 -26.808 1.00 69.56 87 LEU A N 1
ATOM 723 C CA . LEU A 1 87 ? 21.607 2.208 -25.949 1.00 69.56 87 LEU A CA 1
ATOM 724 C C . LEU A 1 87 ? 21.995 2.345 -24.469 1.00 69.56 87 LEU A C 1
ATOM 726 O O . LEU A 1 87 ? 21.116 2.473 -23.624 1.00 69.56 87 LEU A O 1
ATOM 730 N N . THR A 1 88 ? 23.290 2.405 -24.144 1.00 65.75 88 THR A N 1
ATOM 731 C CA . THR A 1 88 ? 23.754 2.551 -22.749 1.00 65.75 88 THR A CA 1
ATOM 732 C C . THR A 1 88 ? 23.433 3.910 -22.127 1.00 65.75 88 THR A C 1
ATOM 734 O O . THR A 1 88 ? 23.352 4.015 -20.908 1.00 65.75 88 THR A O 1
ATOM 737 N N . GLN A 1 89 ? 23.214 4.951 -22.935 1.00 65.31 89 GLN A N 1
ATOM 738 C CA . GLN A 1 89 ? 22.899 6.299 -22.448 1.00 65.31 89 GLN A CA 1
ATOM 739 C C . GLN A 1 89 ? 21.457 6.481 -21.957 1.00 65.31 89 GLN A C 1
ATOM 741 O O . GLN A 1 89 ? 21.167 7.484 -21.308 1.00 65.31 89 GLN A O 1
ATOM 746 N N . THR A 1 90 ? 20.543 5.554 -22.255 1.00 69.31 90 THR A N 1
ATOM 747 C CA . THR A 1 90 ? 19.146 5.652 -21.809 1.00 69.31 90 THR A CA 1
ATOM 748 C C . THR A 1 90 ? 18.774 4.409 -21.024 1.00 69.31 90 THR A C 1
ATOM 750 O O . THR A 1 90 ? 18.541 3.352 -21.596 1.00 69.31 90 THR A O 1
ATOM 753 N N . GLU A 1 91 ? 18.724 4.519 -19.697 1.00 86.56 91 GLU A N 1
ATOM 754 C CA . GLU A 1 91 ? 18.218 3.422 -18.876 1.00 86.56 91 GLU A CA 1
ATOM 755 C C . GLU A 1 91 ? 16.761 3.114 -19.266 1.00 86.56 91 GLU A C 1
ATOM 757 O O . GLU A 1 91 ? 15.995 4.042 -19.528 1.00 86.56 91 GLU A O 1
ATOM 762 N N . PRO A 1 92 ? 16.334 1.841 -19.293 1.00 90.06 92 PRO A N 1
ATOM 763 C CA . PRO A 1 92 ? 14.973 1.462 -19.692 1.00 90.06 92 PRO A CA 1
ATOM 764 C C . PRO A 1 92 ? 13.885 2.098 -18.811 1.00 90.06 92 PRO A C 1
ATOM 766 O O . PRO A 1 92 ? 12.784 2.394 -19.281 1.00 90.06 92 PRO A O 1
ATOM 769 N N . VAL A 1 93 ? 14.203 2.335 -17.536 1.00 95.06 93 VAL A N 1
ATOM 770 C CA . VAL A 1 93 ? 13.352 3.021 -16.561 1.00 95.06 93 VAL A CA 1
ATOM 771 C C . VAL A 1 93 ? 14.207 3.916 -15.667 1.00 95.06 93 VAL A C 1
ATOM 773 O O . VAL A 1 93 ? 15.357 3.587 -15.399 1.00 95.06 93 VAL A O 1
ATOM 776 N N . THR A 1 94 ? 13.643 5.013 -15.168 1.00 94.69 94 THR A N 1
ATOM 777 C CA . THR A 1 94 ? 14.284 5.893 -14.181 1.00 94.69 94 THR A CA 1
ATOM 778 C C . THR A 1 94 ? 13.393 5.979 -12.946 1.00 94.69 94 THR A C 1
ATOM 780 O O . THR A 1 94 ? 12.298 6.540 -13.003 1.00 94.69 94 THR A O 1
ATOM 783 N N . LEU A 1 95 ? 13.844 5.397 -11.833 1.00 96.44 95 LEU A N 1
ATOM 784 C CA . LEU A 1 95 ? 13.116 5.409 -10.563 1.00 96.44 95 LEU A CA 1
ATOM 785 C C . LEU A 1 95 ? 13.217 6.790 -9.899 1.00 96.44 95 LEU A C 1
ATOM 787 O O . LEU A 1 95 ? 14.316 7.306 -9.713 1.00 96.44 95 LEU A O 1
ATOM 791 N N . ILE A 1 96 ? 12.075 7.361 -9.517 1.00 97.38 96 ILE A N 1
ATOM 792 C CA . ILE A 1 96 ? 11.980 8.650 -8.815 1.00 97.38 96 ILE A CA 1
ATOM 793 C C . ILE A 1 96 ? 11.595 8.416 -7.349 1.00 97.38 96 ILE A C 1
ATOM 795 O O . ILE A 1 96 ? 12.222 8.969 -6.446 1.00 97.38 96 ILE A O 1
ATOM 799 N N . LYS A 1 97 ? 10.594 7.564 -7.109 1.00 98.06 97 LYS A N 1
ATOM 800 C CA . LYS A 1 97 ? 10.116 7.171 -5.779 1.00 98.06 97 LYS A CA 1
ATOM 801 C C . LYS A 1 97 ? 9.614 5.739 -5.835 1.00 98.06 97 LYS A C 1
ATOM 803 O O . LYS A 1 97 ? 8.806 5.431 -6.700 1.00 98.06 97 LYS A O 1
ATOM 808 N N . ASP A 1 98 ? 10.067 4.900 -4.910 1.00 98.31 98 ASP A N 1
ATOM 809 C CA . ASP A 1 98 ? 9.657 3.495 -4.821 1.00 98.31 98 ASP A CA 1
ATOM 810 C C . ASP A 1 98 ? 8.430 3.302 -3.906 1.00 98.31 98 ASP A C 1
ATOM 812 O O . ASP A 1 98 ? 8.044 4.199 -3.153 1.00 98.31 98 ASP A O 1
ATOM 816 N N . ILE A 1 99 ? 7.823 2.116 -3.961 1.00 98.31 99 ILE A N 1
ATOM 817 C CA . ILE A 1 99 ? 6.745 1.714 -3.057 1.00 98.31 9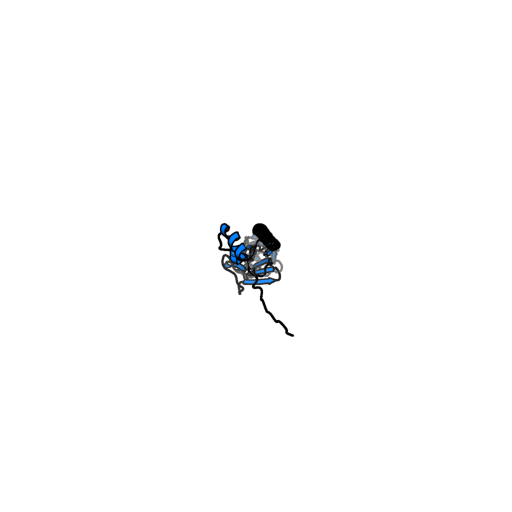9 ILE A CA 1
ATOM 818 C C . ILE A 1 99 ? 7.254 1.465 -1.637 1.00 98.31 99 ILE A C 1
ATOM 820 O O . ILE A 1 99 ? 8.350 0.958 -1.411 1.00 98.31 99 ILE A O 1
ATOM 824 N N . GLU A 1 100 ? 6.388 1.724 -0.661 1.00 98.38 100 GLU A N 1
ATOM 825 C CA . GLU A 1 100 ? 6.690 1.546 0.759 1.00 98.38 100 GLU A CA 1
ATOM 826 C C . GLU A 1 100 ? 5.661 0.650 1.450 1.00 98.38 100 GLU A C 1
ATOM 828 O O . GLU A 1 100 ? 4.513 0.520 1.016 1.00 98.38 100 GLU A O 1
ATOM 833 N N . ASN A 1 101 ? 6.070 0.037 2.564 1.00 98.44 101 ASN A N 1
ATOM 834 C CA . ASN A 1 101 ? 5.177 -0.754 3.407 1.00 98.44 101 ASN A CA 1
ATOM 835 C C . ASN A 1 101 ? 3.996 0.094 3.898 1.00 98.44 101 ASN A C 1
ATOM 837 O O . ASN A 1 101 ? 4.168 1.235 4.316 1.00 98.44 101 ASN A O 1
ATOM 841 N N . GLN A 1 102 ? 2.807 -0.502 3.929 1.00 97.69 102 GLN A N 1
ATOM 842 C CA . GLN A 1 102 ? 1.578 0.166 4.347 1.00 97.69 102 GLN A CA 1
ATOM 843 C C . GLN A 1 102 ? 0.987 -0.529 5.570 1.00 97.69 102 GLN A C 1
ATOM 845 O O . GLN A 1 102 ? 0.913 -1.758 5.630 1.00 97.69 102 GLN A O 1
ATOM 850 N N . THR A 1 103 ? 0.534 0.261 6.543 1.00 96.50 103 THR A N 1
ATOM 851 C CA . THR A 1 103 ? -0.297 -0.223 7.650 1.00 96.50 103 THR A CA 1
ATOM 852 C C . THR A 1 103 ? -1.611 0.536 7.642 1.00 96.50 103 THR A C 1
ATOM 854 O O . THR A 1 103 ? -1.621 1.752 7.814 1.00 96.50 103 THR A O 1
ATOM 857 N N . VAL A 1 104 ? -2.716 -0.177 7.449 1.00 96.19 104 VAL A N 1
ATOM 858 C CA . VAL A 1 104 ? -4.053 0.417 7.350 1.00 96.19 104 VAL A CA 1
ATOM 859 C C . VAL A 1 104 ? -5.002 -0.217 8.349 1.00 96.19 104 VAL A C 1
ATOM 861 O O . VAL A 1 104 ? -4.865 -1.388 8.703 1.00 96.19 104 VAL A O 1
ATOM 864 N N . LEU A 1 105 ? -5.987 0.555 8.796 1.00 94.31 105 LEU A N 1
ATOM 865 C CA . LEU A 1 105 ? -7.104 -0.004 9.545 1.00 94.31 105 LEU A CA 1
ATOM 866 C C . LEU A 1 105 ? -7.957 -0.877 8.626 1.00 94.31 105 LEU A C 1
ATOM 868 O O . LEU A 1 105 ? -8.116 -0.578 7.442 1.00 94.31 105 LEU A O 1
ATOM 872 N N . LYS A 1 106 ? -8.529 -1.943 9.180 1.00 94.31 106 LYS A N 1
ATOM 873 C CA . LYS A 1 106 ? -9.563 -2.713 8.494 1.00 94.31 106 LYS A CA 1
ATOM 874 C C . LYS A 1 106 ? -10.689 -1.791 8.016 1.00 94.31 106 LYS A C 1
ATOM 876 O O . LYS A 1 106 ? -11.023 -0.813 8.681 1.00 94.31 106 LYS A O 1
ATOM 881 N N . ASP A 1 107 ? -11.256 -2.140 6.869 1.00 93.94 107 ASP A N 1
ATOM 882 C CA . ASP A 1 107 ? -12.299 -1.416 6.141 1.00 93.94 107 ASP A CA 1
ATOM 883 C C . ASP A 1 107 ? -11.823 -0.132 5.430 1.00 93.94 107 ASP A C 1
ATOM 885 O O . ASP A 1 107 ? -12.555 0.412 4.605 1.00 93.94 107 ASP A O 1
ATOM 889 N N . ASN A 1 108 ? -10.581 0.315 5.662 1.00 95.25 108 ASN A N 1
ATOM 890 C CA . ASN A 1 108 ? -9.972 1.419 4.917 1.00 95.25 108 ASN A CA 1
ATOM 891 C C . ASN A 1 108 ? -9.249 0.926 3.656 1.00 95.25 108 ASN A C 1
ATOM 893 O O . ASN A 1 108 ? -8.934 -0.254 3.501 1.00 95.25 108 ASN A O 1
ATOM 897 N N . ASP A 1 109 ? -8.925 1.861 2.769 1.00 98.25 109 ASP A N 1
ATOM 898 C CA . ASP A 1 109 ? -8.165 1.575 1.557 1.00 98.25 109 ASP A CA 1
ATOM 899 C C . ASP A 1 109 ? -6.659 1.696 1.812 1.00 98.25 109 ASP A C 1
ATOM 901 O O . ASP A 1 109 ? -6.214 2.570 2.557 1.00 98.25 109 ASP A O 1
ATOM 905 N N . ALA A 1 110 ? -5.875 0.835 1.163 1.00 98.38 110 ALA A N 1
ATOM 906 C CA . ALA A 1 110 ? -4.422 0.959 1.093 1.00 98.38 110 ALA A CA 1
ATOM 907 C C . ALA A 1 110 ? -4.005 1.456 -0.288 1.00 98.38 110 ALA A C 1
ATOM 909 O O . ALA A 1 110 ? -4.624 1.091 -1.289 1.00 98.38 110 ALA A O 1
ATOM 910 N N . ILE A 1 111 ? -2.955 2.272 -0.344 1.00 98.44 111 ILE A N 1
ATOM 911 C CA . ILE A 1 111 ? -2.455 2.862 -1.584 1.00 98.44 111 ILE A CA 1
ATOM 912 C C . ILE A 1 111 ? -0.957 2.589 -1.670 1.00 98.44 111 ILE A C 1
ATOM 914 O O . ILE A 1 111 ? -0.195 3.011 -0.804 1.00 98.44 111 ILE A O 1
ATOM 918 N N . PHE A 1 112 ? -0.552 1.878 -2.718 1.00 98.69 112 PHE A N 1
ATOM 919 C CA . PHE A 1 112 ? 0.837 1.763 -3.139 1.00 98.69 112 PHE A CA 1
ATOM 920 C C . PHE A 1 112 ? 1.054 2.686 -4.331 1.00 98.69 112 PHE A C 1
ATOM 922 O O . PHE A 1 112 ? 0.281 2.657 -5.288 1.00 98.69 112 PHE A O 1
ATOM 929 N N . GLU A 1 113 ? 2.093 3.505 -4.263 1.00 98.38 113 GLU A N 1
ATOM 930 C CA . GLU A 1 113 ? 2.409 4.513 -5.269 1.00 98.38 113 GLU A CA 1
ATOM 931 C C . GLU A 1 113 ? 3.898 4.441 -5.585 1.00 98.38 113 GLU A C 1
ATOM 933 O O . GLU A 1 113 ? 4.718 4.380 -4.670 1.00 98.38 113 GLU A O 1
ATOM 938 N N . ILE A 1 114 ? 4.216 4.429 -6.874 1.00 98.56 114 ILE A N 1
ATOM 939 C CA . ILE A 1 114 ? 5.574 4.506 -7.403 1.00 98.56 114 ILE A CA 1
ATOM 940 C C . ILE A 1 114 ? 5.618 5.645 -8.418 1.00 98.56 114 ILE A C 1
ATOM 942 O O . ILE A 1 114 ? 4.721 5.755 -9.257 1.00 98.56 114 ILE A O 1
ATOM 946 N N . ASP A 1 115 ? 6.676 6.447 -8.364 1.00 98.44 115 ASP A N 1
ATOM 947 C CA . ASP A 1 115 ? 7.003 7.409 -9.411 1.00 98.44 115 ASP A CA 1
ATOM 948 C C . ASP A 1 115 ? 8.188 6.838 -10.192 1.00 98.44 115 ASP A C 1
ATOM 950 O O . ASP A 1 115 ? 9.305 6.714 -9.675 1.00 98.44 115 ASP A O 1
ATOM 954 N N . ILE A 1 116 ? 7.939 6.421 -11.428 1.00 97.56 116 ILE A N 1
ATOM 955 C CA . ILE A 1 116 ? 8.925 5.773 -12.285 1.00 97.56 116 ILE A CA 1
ATOM 956 C C . ILE A 1 116 ? 8.714 6.209 -13.727 1.00 97.56 116 ILE A C 1
ATOM 958 O O . ILE A 1 116 ? 7.667 5.985 -14.329 1.00 97.56 116 ILE A O 1
ATOM 962 N N . LYS A 1 117 ? 9.749 6.808 -14.308 1.00 96.50 117 LYS A N 1
ATOM 963 C CA . LYS A 1 117 ? 9.730 7.195 -15.711 1.00 96.50 117 LYS A CA 1
ATOM 964 C C . LYS A 1 117 ? 10.065 5.992 -16.577 1.00 96.50 117 LYS A C 1
ATOM 966 O O . LYS A 1 117 ? 11.135 5.399 -16.438 1.00 96.50 117 LYS A O 1
ATOM 971 N N . ILE A 1 118 ? 9.166 5.644 -17.489 1.00 95.50 118 ILE A N 1
ATOM 972 C CA . ILE A 1 118 ? 9.367 4.558 -18.450 1.00 95.50 118 ILE A CA 1
ATOM 973 C C . ILE A 1 118 ? 9.939 5.158 -19.735 1.00 95.50 118 ILE A C 1
ATOM 975 O O . ILE A 1 118 ? 9.235 5.846 -20.471 1.00 95.50 118 ILE A O 1
ATOM 979 N N . ASN A 1 119 ? 11.223 4.910 -20.005 1.00 91.50 119 ASN A N 1
ATOM 980 C CA . ASN A 1 119 ? 11.904 5.503 -21.159 1.00 91.50 119 ASN A CA 1
ATOM 981 C C . ASN A 1 119 ? 11.636 4.719 -22.452 1.00 91.50 119 ASN A C 1
ATOM 983 O O . ASN A 1 119 ? 11.684 5.302 -23.535 1.00 91.50 119 ASN A O 1
ATOM 987 N N . TYR A 1 120 ? 11.316 3.424 -22.343 1.00 90.56 120 TYR A N 1
ATOM 988 C CA . TYR A 1 120 ? 11.024 2.542 -23.477 1.00 90.56 120 TYR A CA 1
ATOM 989 C C . TYR A 1 120 ? 9.539 2.123 -23.500 1.00 90.56 120 TYR A C 1
ATOM 991 O O . TYR A 1 120 ? 9.076 1.462 -22.567 1.00 90.56 120 TYR A O 1
ATOM 999 N N . PRO A 1 121 ? 8.758 2.502 -24.531 1.00 86.81 121 PRO A N 1
ATOM 1000 C CA . PRO A 1 121 ? 7.293 2.391 -24.539 1.00 86.81 121 PRO A CA 1
ATOM 1001 C C . PRO A 1 121 ? 6.748 0.952 -24.489 1.00 86.81 121 PRO A C 1
ATOM 1003 O O . PRO A 1 121 ? 5.585 0.744 -24.119 1.00 86.81 121 PRO A O 1
ATOM 1006 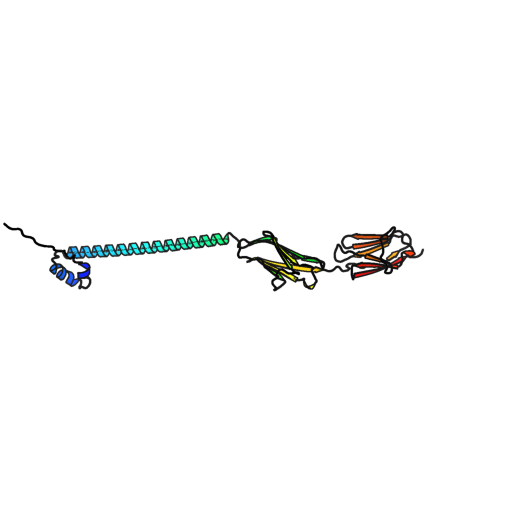N N . GLU A 1 122 ? 7.552 -0.041 -24.858 1.00 91.19 122 GLU A N 1
ATOM 1007 C CA . GLU A 1 122 ? 7.248 -1.469 -24.761 1.00 91.19 122 GLU A CA 1
ATOM 1008 C C . GLU A 1 122 ? 7.220 -1.980 -23.315 1.00 91.19 122 GLU A C 1
ATOM 1010 O O . GLU A 1 122 ? 6.546 -2.971 -23.025 1.00 91.19 122 GLU A O 1
ATOM 1015 N N . ILE A 1 123 ? 7.893 -1.290 -22.391 1.00 94.94 123 ILE A N 1
ATOM 1016 C CA . ILE A 1 123 ? 7.893 -1.647 -20.977 1.00 94.94 123 ILE A CA 1
ATOM 1017 C C . ILE A 1 123 ? 6.550 -1.256 -20.365 1.00 94.94 123 ILE A C 1
ATOM 1019 O O . ILE A 1 123 ? 6.072 -0.129 -20.501 1.00 94.94 123 ILE A O 1
ATOM 1023 N N . LYS A 1 124 ? 5.933 -2.208 -19.663 1.00 95.12 124 LYS A N 1
ATOM 1024 C CA . LYS A 1 124 ? 4.688 -2.009 -18.920 1.00 95.12 124 LYS A CA 1
ATOM 1025 C C . LYS A 1 124 ? 4.902 -2.350 -17.455 1.00 95.12 124 LYS A C 1
ATOM 1027 O O . LYS A 1 124 ? 5.550 -3.346 -17.136 1.00 95.12 124 LYS A O 1
ATOM 1032 N N . LEU A 1 125 ? 4.301 -1.552 -16.578 1.00 98.06 125 LEU A N 1
ATOM 1033 C CA . LEU A 1 125 ? 4.241 -1.847 -15.154 1.00 98.06 125 LEU A CA 1
ATOM 1034 C C . LEU A 1 125 ? 3.086 -2.812 -14.871 1.00 98.06 125 LEU A C 1
ATOM 1036 O O . LEU A 1 125 ? 1.968 -2.612 -15.342 1.00 98.06 125 LEU A O 1
ATOM 1040 N N . SER A 1 126 ? 3.347 -3.865 -14.100 1.00 98.31 126 SER A N 1
ATOM 1041 C CA . SER A 1 126 ? 2.332 -4.815 -13.632 1.00 98.31 126 SER A CA 1
ATOM 1042 C C . SER A 1 126 ? 2.413 -5.002 -12.123 1.00 98.31 126 SER A C 1
ATOM 1044 O O . SER A 1 126 ? 3.504 -5.178 -11.581 1.00 98.31 126 SER A O 1
ATOM 1046 N N . TRP A 1 127 ? 1.254 -5.019 -11.467 1.00 98.69 127 TRP A N 1
ATOM 1047 C CA . TRP A 1 127 ? 1.112 -5.252 -10.031 1.00 98.69 127 TRP A CA 1
ATOM 1048 C C . TRP A 1 127 ? 0.778 -6.707 -9.727 1.00 98.69 127 TRP A C 1
ATOM 1050 O O . TRP A 1 127 ? 0.135 -7.393 -10.520 1.00 98.69 127 TRP A O 1
ATOM 1060 N N . TYR A 1 128 ? 1.196 -7.176 -8.556 1.00 98.62 128 TYR A N 1
ATOM 1061 C CA . TYR A 1 128 ? 0.975 -8.543 -8.110 1.00 98.62 128 TYR A CA 1
ATOM 1062 C C . TYR A 1 128 ? 0.807 -8.610 -6.589 1.00 98.62 128 TYR A C 1
ATOM 1064 O O . TYR A 1 128 ? 1.419 -7.829 -5.857 1.00 98.62 128 TYR A O 1
ATOM 1072 N N . LYS A 1 129 ? 0.052 -9.600 -6.107 1.00 97.81 129 LYS A N 1
ATOM 1073 C CA . LYS A 1 129 ? -0.005 -9.994 -4.691 1.00 97.81 129 LYS A CA 1
ATOM 1074 C C . LYS A 1 129 ? 0.582 -11.396 -4.560 1.00 97.81 129 LYS A C 1
ATOM 1076 O O . LYS A 1 129 ? 0.028 -12.361 -5.081 1.00 97.81 129 LYS A O 1
ATOM 1081 N N . GLY A 1 130 ? 1.731 -11.527 -3.899 1.00 91.50 130 GLY A N 1
ATOM 1082 C CA . GLY A 1 130 ? 2.493 -12.779 -3.939 1.00 91.50 130 GLY A CA 1
ATOM 1083 C C . GLY A 1 130 ? 2.876 -13.141 -5.381 1.00 91.50 130 GLY A C 1
ATOM 1084 O O . GLY A 1 130 ? 3.593 -12.390 -6.036 1.00 91.50 130 GLY A O 1
ATOM 1085 N N . THR A 1 131 ? 2.408 -14.273 -5.905 1.00 91.31 131 THR A N 1
ATOM 1086 C CA . THR A 1 131 ? 2.661 -14.698 -7.297 1.00 91.31 131 THR A CA 1
ATOM 1087 C C . THR A 1 131 ? 1.567 -14.273 -8.281 1.00 91.31 131 THR A C 1
ATOM 1089 O O . THR A 1 131 ? 1.818 -14.256 -9.483 1.00 91.31 131 THR A O 1
ATOM 1092 N N . GLU A 1 132 ? 0.394 -13.874 -7.795 1.00 97.19 132 GLU A N 1
ATOM 1093 C CA . GLU A 1 132 ? -0.786 -13.590 -8.613 1.00 97.19 132 GLU A CA 1
ATOM 1094 C C . GLU A 1 132 ? -0.737 -12.176 -9.194 1.00 97.19 132 GLU A C 1
ATOM 1096 O O . GLU A 1 132 ? -0.499 -11.212 -8.464 1.00 97.19 132 GLU A O 1
ATOM 1101 N N . LYS A 1 133 ? -0.946 -12.050 -10.510 1.00 98.00 133 LYS A N 1
ATOM 1102 C CA . LYS A 1 133 ? -1.032 -10.753 -11.192 1.00 98.00 133 LYS A CA 1
ATOM 1103 C C . LYS A 1 133 ? -2.369 -10.100 -10.874 1.00 98.00 133 LYS A C 1
ATOM 1105 O O . LYS A 1 133 ? -3.407 -10.745 -10.977 1.00 98.00 133 LYS A O 1
ATOM 1110 N N . LEU A 1 134 ? -2.329 -8.830 -10.494 1.00 98.50 134 LEU A N 1
ATOM 1111 C CA . LEU A 1 134 ? -3.521 -8.055 -10.186 1.00 98.50 134 LEU A CA 1
ATOM 1112 C C . LEU A 1 134 ? -4.015 -7.345 -11.439 1.00 98.50 134 LEU A C 1
ATOM 1114 O O . LEU A 1 134 ? -3.240 -6.705 -12.148 1.00 98.50 134 LEU A O 1
ATOM 1118 N N . GLU A 1 135 ? -5.320 -7.423 -11.655 1.00 97.81 135 GLU A N 1
ATOM 1119 C CA . GLU A 1 135 ? -6.032 -6.706 -12.706 1.00 97.81 135 GLU A CA 1
ATOM 1120 C C . GLU A 1 135 ? -7.087 -5.782 -12.062 1.00 97.81 135 GLU A C 1
ATOM 1122 O O . GLU A 1 135 ? -7.542 -6.053 -10.937 1.00 97.81 135 GLU A O 1
ATOM 1127 N N . PRO A 1 136 ? -7.489 -4.686 -12.737 1.00 98.19 136 PRO A N 1
ATOM 1128 C CA . PRO A 1 136 ? -8.542 -3.801 -12.247 1.00 98.19 136 PRO A CA 1
ATOM 1129 C C . PRO A 1 136 ? -9.836 -4.564 -11.936 1.00 98.19 136 PRO A C 1
ATOM 1131 O O . PRO A 1 136 ? -10.300 -5.383 -12.728 1.00 98.19 136 PRO A O 1
ATOM 1134 N N . SER A 1 137 ? -10.422 -4.304 -10.770 1.00 98.31 137 SER A N 1
ATOM 1135 C CA . SER A 1 137 ? -11.623 -4.980 -10.266 1.00 98.31 137 SER A CA 1
ATOM 1136 C C . SER A 1 137 ? -12.305 -4.151 -9.171 1.00 98.31 137 SER A C 1
ATOM 1138 O O . SER A 1 137 ? -11.818 -3.089 -8.783 1.00 98.31 137 SER A O 1
ATOM 1140 N N . ASP A 1 138 ? -13.393 -4.662 -8.588 1.00 97.81 138 ASP A N 1
ATOM 1141 C CA . ASP A 1 138 ? -14.006 -4.055 -7.395 1.00 97.81 138 ASP A CA 1
ATOM 1142 C C . ASP A 1 138 ? -13.034 -3.992 -6.205 1.00 97.81 138 ASP A C 1
ATOM 1144 O O . ASP A 1 138 ? -13.149 -3.119 -5.342 1.00 97.81 138 ASP A O 1
ATOM 1148 N N . LYS A 1 139 ? -12.057 -4.910 -6.156 1.00 98.31 139 LYS A N 1
ATOM 1149 C CA . LYS A 1 139 ? -11.046 -4.965 -5.096 1.00 98.31 139 LYS A CA 1
ATOM 1150 C C . LYS A 1 139 ? -9.836 -4.071 -5.375 1.00 98.31 139 LYS A C 1
ATOM 1152 O O . LYS A 1 139 ? -9.276 -3.502 -4.434 1.00 98.31 139 LYS A O 1
ATOM 1157 N N . TYR A 1 140 ? -9.430 -3.960 -6.637 1.00 98.62 140 TYR A N 1
ATOM 1158 C CA . TYR A 1 140 ? -8.195 -3.295 -7.046 1.00 98.62 140 TYR A CA 1
ATOM 1159 C C . TYR A 1 140 ? -8.477 -2.186 -8.049 1.00 98.62 140 TYR A C 1
ATOM 1161 O O . TYR A 1 140 ? -9.013 -2.428 -9.126 1.00 98.62 140 TYR A O 1
ATOM 1169 N N . GLU A 1 141 ? -8.053 -0.972 -7.725 1.00 98.62 141 GLU A N 1
ATOM 1170 C CA . GLU A 1 141 ? -8.037 0.143 -8.664 1.00 98.62 141 GLU A CA 1
ATOM 1171 C C . GLU A 1 141 ? -6.589 0.450 -9.034 1.00 98.62 141 GLU A C 1
ATOM 1173 O O . GLU A 1 141 ? -5.747 0.651 -8.161 1.00 98.62 141 GLU A O 1
ATOM 1178 N N . ILE A 1 142 ? -6.300 0.422 -10.334 1.00 98.50 142 ILE A N 1
ATOM 1179 C CA . ILE A 1 142 ? -4.965 0.647 -10.884 1.00 98.50 142 ILE A CA 1
ATOM 1180 C C . ILE A 1 142 ? -5.053 1.860 -11.799 1.00 98.50 142 ILE A C 1
ATOM 1182 O O . ILE A 1 142 ? -5.858 1.870 -12.731 1.00 98.50 142 ILE A O 1
ATOM 1186 N N . SER A 1 143 ? -4.235 2.872 -11.532 1.00 97.94 143 SER A N 1
ATOM 1187 C CA . SER A 1 143 ? -4.234 4.131 -12.278 1.00 97.94 143 SER A CA 1
ATOM 1188 C C . SER A 1 143 ? -2.819 4.583 -12.614 1.00 97.94 143 SER A C 1
ATOM 1190 O O . SER A 1 143 ? -1.857 4.232 -11.929 1.00 97.94 143 SER A O 1
ATOM 1192 N N . ILE A 1 144 ? -2.708 5.366 -13.686 1.00 97.25 144 ILE A N 1
ATOM 1193 C CA . ILE A 1 144 ? -1.453 5.934 -14.181 1.00 97.25 144 ILE A CA 1
ATOM 1194 C C . ILE A 1 144 ? -1.699 7.418 -14.460 1.00 97.25 144 ILE A C 1
ATOM 1196 O O . ILE A 1 144 ? -2.655 7.754 -15.160 1.00 97.25 144 ILE A O 1
ATOM 1200 N N . ASP A 1 145 ? -0.855 8.281 -13.905 1.00 97.69 145 ASP A N 1
ATOM 1201 C CA . ASP A 1 145 ? -0.903 9.737 -14.050 1.00 97.69 145 ASP A CA 1
ATOM 1202 C C . ASP A 1 145 ? 0.517 10.271 -14.301 1.00 97.69 145 ASP A C 1
ATOM 1204 O O . ASP A 1 145 ? 1.303 10.458 -13.372 1.00 97.69 145 ASP A O 1
ATOM 1208 N N . GLY A 1 146 ? 0.882 10.442 -15.576 1.00 95.88 146 GLY A N 1
ATOM 1209 C CA . GLY A 1 146 ? 2.265 10.730 -15.969 1.00 95.88 146 GLY A CA 1
ATOM 1210 C C . GLY A 1 146 ? 3.206 9.572 -15.616 1.00 95.88 146 GLY A C 1
ATOM 1211 O O . GLY A 1 146 ? 2.948 8.436 -16.007 1.00 95.88 146 GLY A O 1
ATOM 1212 N N . ASP A 1 147 ? 4.269 9.869 -14.866 1.00 97.06 147 ASP A N 1
ATOM 1213 C CA . ASP A 1 147 ? 5.241 8.881 -14.363 1.00 97.06 147 ASP A CA 1
ATOM 1214 C C . ASP A 1 147 ? 4.783 8.202 -13.055 1.00 97.06 147 ASP A C 1
ATOM 1216 O O . ASP A 1 147 ? 5.473 7.334 -12.518 1.00 97.06 147 ASP A O 1
ATOM 1220 N N . ARG A 1 148 ? 3.621 8.588 -12.514 1.00 98.44 148 ARG A N 1
ATOM 1221 C CA . ARG A 1 148 ? 3.078 8.028 -11.277 1.00 98.44 148 ARG A CA 1
ATOM 1222 C C . ARG A 1 148 ? 2.147 6.859 -11.566 1.00 98.44 148 ARG A C 1
ATOM 1224 O O . ARG A 1 148 ? 1.130 7.010 -12.245 1.00 98.44 148 ARG A O 1
ATOM 1231 N N . HIS A 1 149 ? 2.446 5.707 -10.978 1.00 98.50 149 HIS A N 1
ATOM 1232 C CA . HIS A 1 149 ? 1.609 4.514 -11.033 1.00 98.50 149 HIS A CA 1
ATOM 1233 C C . HIS A 1 149 ? 1.075 4.176 -9.642 1.00 98.50 149 HIS A C 1
ATOM 1235 O O . HIS A 1 149 ? 1.823 4.112 -8.665 1.00 98.50 149 HIS A O 1
ATOM 1241 N N . THR A 1 150 ? -0.223 3.898 -9.553 1.00 98.69 150 THR A N 1
ATOM 1242 C CA . THR A 1 150 ? -0.899 3.664 -8.276 1.00 98.69 150 THR A CA 1
ATOM 1243 C C . THR A 1 150 ? -1.670 2.353 -8.295 1.00 98.69 150 THR A C 1
ATOM 1245 O O . THR A 1 150 ? -2.391 2.058 -9.248 1.00 98.69 150 THR A O 1
ATOM 1248 N N . LEU A 1 151 ? -1.546 1.587 -7.212 1.00 98.81 151 LEU A N 1
ATOM 1249 C CA . LEU A 1 151 ? -2.426 0.478 -6.863 1.00 98.81 151 LEU A CA 1
ATOM 1250 C C . LEU A 1 151 ? -3.173 0.831 -5.578 1.00 98.81 151 LEU A C 1
ATOM 1252 O O . LEU A 1 151 ? -2.580 0.923 -4.502 1.00 98.81 151 LEU A O 1
ATOM 1256 N N . ARG A 1 152 ? -4.493 0.956 -5.677 1.00 98.75 152 ARG A N 1
ATOM 1257 C CA . ARG A 1 152 ? -5.394 1.106 -4.537 1.00 98.75 152 ARG A CA 1
ATOM 1258 C C . ARG A 1 152 ? -6.087 -0.221 -4.242 1.00 98.75 152 ARG A C 1
ATOM 1260 O O . ARG A 1 152 ? -6.837 -0.743 -5.066 1.00 98.75 152 ARG A O 1
ATOM 1267 N N . VAL A 1 153 ? -5.863 -0.747 -3.041 1.00 98.75 153 VAL A N 1
ATOM 1268 C CA . VAL A 1 153 ? -6.548 -1.929 -2.504 1.00 98.75 153 VAL A CA 1
ATOM 1269 C C . VAL A 1 153 ? -7.737 -1.445 -1.679 1.00 98.75 153 VAL A C 1
ATOM 1271 O O . VAL A 1 153 ? -7.561 -0.895 -0.592 1.00 98.75 153 VAL A O 1
ATOM 1274 N N . LYS A 1 154 ? -8.950 -1.623 -2.204 1.00 98.56 154 LYS A N 1
ATOM 1275 C CA . LYS A 1 154 ? -10.186 -1.098 -1.602 1.00 98.56 154 LYS A CA 1
ATOM 1276 C C . LYS A 1 154 ? -10.650 -1.947 -0.430 1.00 98.56 154 LYS A C 1
ATOM 1278 O O . LYS A 1 154 ? -10.525 -3.165 -0.509 1.00 98.56 154 LYS A O 1
ATOM 1283 N N . ASN A 1 155 ? -11.237 -1.348 0.605 1.00 97.75 155 ASN A N 1
ATOM 1284 C CA . ASN A 1 155 ? -11.871 -2.029 1.736 1.00 97.75 155 ASN A CA 1
ATOM 1285 C C . ASN A 1 155 ? -10.996 -3.176 2.283 1.00 97.75 155 ASN A C 1
ATOM 1287 O O . ASN A 1 155 ? -11.293 -4.362 2.090 1.00 97.75 155 ASN A O 1
ATOM 1291 N N . CYS A 1 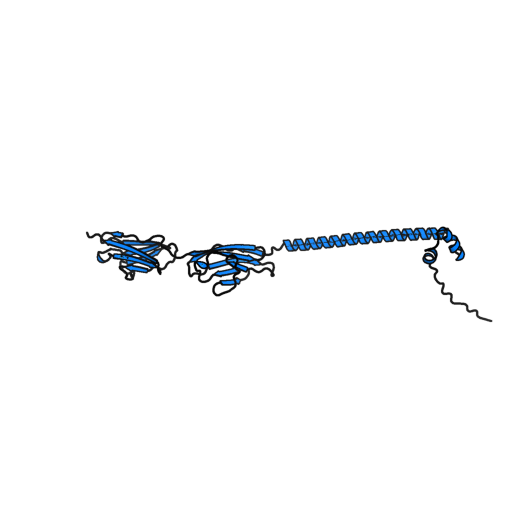156 ? -9.844 -2.833 2.858 1.00 98.12 156 CYS A N 1
ATOM 1292 C CA . CYS A 1 156 ? -8.849 -3.802 3.300 1.00 98.12 156 CYS A CA 1
ATOM 1293 C C . CYS A 1 156 ? -9.383 -4.688 4.426 1.00 98.12 156 CYS A C 1
ATOM 1295 O O . CYS A 1 156 ? -9.852 -4.217 5.458 1.00 98.12 156 CYS A O 1
ATOM 1297 N N . GLN A 1 157 ? -9.246 -5.993 4.233 1.00 97.56 157 GLN A N 1
ATOM 1298 C CA . GLN A 1 157 ? -9.589 -7.042 5.181 1.00 97.56 157 GLN A CA 1
ATOM 1299 C C . GLN A 1 157 ? -8.319 -7.805 5.580 1.00 97.56 157 GLN A C 1
ATOM 1301 O O . GLN A 1 157 ? -7.294 -7.728 4.904 1.00 97.56 157 GLN A O 1
ATOM 1306 N N . LEU A 1 158 ? -8.375 -8.602 6.651 1.00 95.88 158 LEU A N 1
ATOM 1307 C CA . LEU A 1 158 ? -7.210 -9.367 7.131 1.00 95.88 158 LEU A CA 1
ATOM 1308 C C . LEU A 1 158 ? -6.605 -10.285 6.051 1.00 95.88 158 LEU A C 1
ATOM 1310 O O . LEU A 1 158 ? -5.389 -10.420 5.967 1.00 95.88 158 LEU A O 1
ATOM 1314 N N . LYS A 1 159 ? -7.436 -10.846 5.162 1.00 96.69 159 LYS A N 1
ATOM 1315 C CA . LYS A 1 159 ? -6.994 -11.669 4.019 1.00 96.69 159 LYS A CA 1
ATOM 1316 C C . LYS A 1 159 ? -6.204 -10.899 2.951 1.00 96.69 159 LYS A C 1
ATOM 1318 O O . LYS A 1 159 ? -5.570 -11.509 2.091 1.00 96.69 159 LYS A O 1
ATOM 1323 N N . ASP A 1 160 ? -6.277 -9.570 2.953 1.00 97.81 160 ASP A N 1
ATOM 1324 C CA . ASP A 1 160 ? -5.596 -8.720 1.975 1.00 97.81 160 ASP A CA 1
ATOM 1325 C C . ASP A 1 160 ? -4.163 -8.397 2.371 1.00 97.81 160 ASP A C 1
ATOM 1327 O O . ASP A 1 160 ? -3.395 -7.961 1.513 1.00 97.81 160 ASP A O 1
ATOM 1331 N N . GLN A 1 161 ? -3.800 -8.664 3.628 1.00 98.00 161 GLN A N 1
ATOM 1332 C CA . GLN A 1 161 ? -2.423 -8.606 4.093 1.00 98.00 161 GLN A CA 1
ATOM 1333 C C . GLN A 1 161 ? -1.502 -9.462 3.222 1.00 98.00 161 GLN A C 1
ATOM 1335 O O . GLN A 1 161 ? -1.896 -10.501 2.684 1.00 98.00 161 GLN A O 1
ATOM 1340 N N . GLY A 1 162 ? -0.250 -9.031 3.119 1.00 97.56 162 GLY A N 1
ATOM 1341 C CA . GLY A 1 162 ? 0.777 -9.749 2.377 1.00 97.56 162 GLY A CA 1
ATOM 1342 C C . GLY A 1 162 ? 1.698 -8.817 1.608 1.00 97.56 162 GLY A C 1
ATOM 1343 O O . GLY A 1 162 ? 1.648 -7.599 1.765 1.00 97.56 162 GLY A O 1
ATOM 1344 N N . ASN A 1 163 ? 2.547 -9.413 0.779 1.00 98.19 163 ASN A N 1
ATOM 1345 C CA . ASN A 1 163 ? 3.494 -8.677 -0.045 1.00 98.19 163 ASN A CA 1
ATOM 1346 C C . ASN A 1 163 ? 2.863 -8.348 -1.398 1.00 98.19 163 ASN A C 1
ATOM 1348 O O . ASN A 1 163 ? 2.471 -9.248 -2.149 1.00 98.19 163 ASN A O 1
ATOM 1352 N N . TYR A 1 164 ? 2.794 -7.057 -1.690 1.00 98.56 164 TYR A N 1
ATOM 1353 C CA . TYR A 1 164 ? 2.445 -6.513 -2.988 1.00 98.56 164 TYR A CA 1
ATOM 1354 C C . TYR A 1 164 ? 3.735 -6.167 -3.708 1.00 98.56 164 TYR A C 1
ATOM 1356 O O . TYR A 1 164 ? 4.614 -5.525 -3.137 1.00 98.56 164 TYR A O 1
ATOM 1364 N N . ARG A 1 165 ? 3.861 -6.616 -4.951 1.00 98.12 165 ARG A N 1
ATOM 1365 C CA . ARG A 1 165 ? 5.036 -6.357 -5.778 1.00 98.12 165 ARG A CA 1
ATOM 1366 C C . ARG A 1 165 ? 4.633 -5.725 -7.093 1.00 98.12 165 ARG A C 1
ATOM 1368 O O . ARG A 1 165 ? 3.535 -5.969 -7.595 1.00 98.12 165 ARG A O 1
ATOM 1375 N N . LEU A 1 166 ? 5.559 -4.984 -7.672 1.00 97.88 166 LEU A N 1
ATOM 1376 C CA . LEU A 1 166 ? 5.460 -4.486 -9.033 1.00 97.88 166 LEU A CA 1
ATOM 1377 C C . LEU A 1 166 ? 6.637 -4.978 -9.861 1.00 97.88 166 LEU A C 1
ATOM 1379 O O . LEU A 1 166 ? 7.713 -5.266 -9.337 1.00 97.88 166 LEU A O 1
ATOM 1383 N N . VAL A 1 167 ? 6.405 -5.082 -11.161 1.00 98.12 167 VAL A N 1
ATOM 1384 C CA . VAL A 1 167 ? 7.433 -5.361 -12.162 1.00 98.12 167 VAL A CA 1
ATOM 1385 C C . VAL A 1 167 ? 7.289 -4.313 -13.252 1.00 98.12 167 VAL A C 1
ATOM 1387 O O . VAL A 1 167 ? 6.215 -4.204 -13.844 1.00 98.12 167 VAL A O 1
ATOM 1390 N N . CYS A 1 168 ? 8.349 -3.550 -13.502 1.00 97.50 168 CYS A N 1
ATOM 1391 C CA . CYS A 1 168 ? 8.431 -2.533 -14.544 1.00 97.50 168 CYS A CA 1
ATOM 1392 C C . CYS A 1 168 ? 9.772 -2.681 -15.277 1.00 97.50 168 CYS A C 1
ATOM 1394 O O . CYS A 1 168 ? 10.788 -2.102 -14.888 1.00 97.50 168 CYS A O 1
ATOM 1396 N N . GLY A 1 169 ? 9.795 -3.534 -16.305 1.00 94.31 169 GLY A N 1
ATOM 1397 C CA . GLY A 1 169 ? 11.031 -3.881 -17.010 1.00 94.31 169 GLY A CA 1
ATOM 1398 C C . GLY A 1 169 ? 12.049 -4.518 -16.050 1.00 94.31 169 GLY A C 1
ATOM 1399 O O . GLY A 1 169 ? 11.707 -5.515 -15.411 1.00 94.31 169 GLY A O 1
ATOM 1400 N N . PRO A 1 170 ? 13.273 -3.973 -15.917 1.00 92.94 170 PRO A N 1
ATOM 1401 C CA . PRO A 1 170 ? 14.271 -4.503 -14.986 1.00 92.94 170 PRO A CA 1
ATOM 1402 C C . PRO A 1 170 ? 14.018 -4.117 -13.522 1.00 92.94 170 PRO A C 1
ATOM 1404 O O . PRO A 1 170 ? 14.636 -4.695 -12.631 1.00 92.94 170 PRO A O 1
ATOM 1407 N N . HIS A 1 171 ? 13.142 -3.146 -13.252 1.00 97.25 171 HIS A N 1
ATOM 1408 C CA . HIS A 1 171 ? 12.853 -2.721 -11.889 1.00 97.25 171 HIS A CA 1
ATOM 1409 C C . HIS A 1 171 ? 11.755 -3.595 -11.271 1.00 97.25 171 HIS A C 1
ATOM 1411 O O . HIS A 1 171 ? 10.657 -3.741 -11.817 1.00 97.25 171 HIS A O 1
ATOM 1417 N N . ILE A 1 172 ? 12.065 -4.179 -10.115 1.00 97.56 172 ILE A N 1
ATOM 1418 C CA . ILE A 1 172 ? 11.159 -5.010 -9.325 1.00 97.56 172 ILE A CA 1
ATOM 1419 C C . ILE A 1 172 ? 11.209 -4.497 -7.893 1.00 97.56 172 ILE A C 1
ATOM 1421 O O . ILE A 1 172 ? 12.280 -4.458 -7.291 1.00 97.56 172 ILE A O 1
ATOM 1425 N N . ALA A 1 173 ? 10.046 -4.172 -7.343 1.00 97.56 173 ALA A N 1
ATOM 1426 C CA . ALA A 1 173 ? 9.914 -3.714 -5.969 1.00 97.56 173 ALA A CA 1
ATOM 1427 C C . ALA A 1 173 ? 8.808 -4.479 -5.245 1.00 97.56 173 ALA A C 1
ATOM 1429 O O . ALA A 1 173 ? 7.892 -5.025 -5.868 1.00 97.56 173 ALA A O 1
ATOM 1430 N N . SER A 1 174 ? 8.899 -4.534 -3.917 1.00 97.88 174 SER A N 1
ATOM 1431 C CA . SER A 1 174 ? 7.924 -5.208 -3.062 1.00 97.88 174 SER A CA 1
ATOM 1432 C C . SER A 1 174 ? 7.703 -4.431 -1.771 1.00 97.88 174 SER A C 1
ATOM 1434 O O . SER A 1 174 ? 8.657 -4.033 -1.112 1.00 97.88 174 SER A O 1
ATOM 1436 N N . ALA A 1 175 ? 6.444 -4.324 -1.359 1.00 98.38 175 ALA A N 1
ATOM 1437 C CA . ALA A 1 175 ? 6.025 -3.710 -0.110 1.00 98.38 175 ALA A CA 1
ATOM 1438 C C . ALA A 1 175 ? 4.967 -4.567 0.597 1.00 98.38 175 ALA A C 1
ATOM 1440 O O . ALA A 1 175 ? 4.116 -5.206 -0.024 1.00 98.38 175 ALA A O 1
ATOM 1441 N N . LYS A 1 176 ? 5.016 -4.594 1.926 1.00 98.38 176 LYS A N 1
ATOM 1442 C CA . LYS A 1 176 ? 4.086 -5.343 2.768 1.00 98.38 176 LYS A CA 1
ATOM 1443 C C . LYS A 1 176 ? 2.877 -4.486 3.131 1.00 98.38 176 LYS A C 1
ATOM 1445 O O . LYS A 1 176 ? 3.030 -3.391 3.669 1.00 98.38 176 LYS A O 1
ATOM 1450 N N . LEU A 1 177 ? 1.681 -5.033 2.925 1.00 98.56 177 LEU A N 1
ATOM 1451 C CA . LEU A 1 177 ? 0.439 -4.531 3.504 1.00 98.56 177 LEU A CA 1
ATOM 1452 C C . LEU A 1 177 ? 0.173 -5.213 4.848 1.00 98.56 177 LEU A C 1
ATOM 1454 O O . LEU A 1 177 ? 0.044 -6.439 4.918 1.00 98.56 177 LEU A O 1
ATOM 1458 N N . THR A 1 178 ? 0.024 -4.410 5.897 1.00 98.06 178 THR A N 1
ATOM 1459 C CA . THR A 1 178 ? -0.449 -4.835 7.216 1.00 98.06 178 THR A CA 1
ATOM 1460 C C . THR A 1 178 ? -1.821 -4.215 7.471 1.00 98.06 178 THR A C 1
ATOM 1462 O O . THR A 1 178 ? -1.995 -3.007 7.356 1.00 98.06 178 THR A O 1
ATOM 1465 N N . VAL A 1 179 ? -2.809 -5.039 7.813 1.00 97.44 179 VAL A N 1
ATOM 1466 C CA . VAL A 1 179 ? -4.182 -4.592 8.092 1.00 97.44 179 VAL A CA 1
ATOM 1467 C C . VAL A 1 179 ? -4.443 -4.792 9.574 1.00 97.44 179 VAL A C 1
ATOM 1469 O O . VAL A 1 179 ? -4.390 -5.921 10.049 1.00 97.44 179 VAL A O 1
ATOM 1472 N N . ILE A 1 180 ? -4.699 -3.724 10.313 1.00 95.44 180 ILE A N 1
ATOM 1473 C CA . ILE A 1 180 ? -4.875 -3.773 11.766 1.00 95.44 180 ILE A CA 1
ATOM 1474 C C . ILE A 1 180 ? -6.317 -3.455 12.157 1.00 95.44 180 ILE A C 1
ATOM 1476 O O . ILE A 1 180 ? -7.003 -2.672 11.502 1.00 95.44 180 ILE A O 1
ATOM 1480 N N . GLU A 1 181 ? -6.778 -4.058 13.245 1.00 93.50 181 GLU A N 1
ATOM 1481 C CA . GLU A 1 181 ? -8.056 -3.735 13.878 1.00 93.50 181 GLU A CA 1
ATOM 1482 C C . GLU A 1 181 ? -7.790 -2.996 15.200 1.00 93.50 181 GLU A C 1
ATOM 1484 O O . GLU A 1 181 ? -6.761 -3.239 15.846 1.00 93.50 181 GLU A O 1
ATOM 1489 N N . PRO A 1 182 ? -8.684 -2.083 15.622 1.00 93.62 182 PRO A N 1
ATOM 1490 C CA . PRO A 1 182 ? -8.637 -1.546 16.973 1.00 93.62 182 PRO A CA 1
ATOM 1491 C C . PRO A 1 182 ? -8.671 -2.683 17.997 1.00 93.62 182 PRO A C 1
ATOM 1493 O O . PRO A 1 182 ? -9.430 -3.632 17.851 1.00 93.62 182 PRO A O 1
ATOM 1496 N N . ALA A 1 183 ? -7.861 -2.580 19.040 1.00 95.00 183 ALA A N 1
ATOM 1497 C CA . ALA A 1 183 ? -7.859 -3.489 20.179 1.00 95.00 183 ALA A CA 1
ATOM 1498 C C . ALA A 1 183 ? -7.574 -2.689 21.451 1.00 95.00 183 ALA A C 1
ATOM 1500 O O . ALA A 1 183 ? -7.031 -1.586 21.369 1.00 95.00 183 ALA A O 1
ATOM 1501 N N . TRP A 1 184 ? -7.917 -3.219 22.622 1.00 96.19 184 TRP A N 1
ATOM 1502 C CA . TRP A 1 184 ? -7.575 -2.571 23.887 1.00 96.19 184 TRP A CA 1
ATOM 1503 C C . TRP A 1 184 ? -6.084 -2.742 24.185 1.00 96.19 184 TRP A C 1
ATOM 1505 O O . TRP A 1 184 ? -5.586 -3.854 24.321 1.00 96.19 184 TRP A O 1
ATOM 1515 N N . GLU A 1 185 ? -5.376 -1.625 24.294 1.00 96.62 185 GLU A N 1
ATOM 1516 C CA . GLU A 1 185 ? -4.001 -1.560 24.794 1.00 96.62 185 GLU A CA 1
ATOM 1517 C C . GLU A 1 185 ? -3.991 -1.360 26.317 1.00 96.62 185 GLU A C 1
ATOM 1519 O O . GLU A 1 185 ? -3.143 -1.908 27.018 1.00 96.62 185 GLU A O 1
ATOM 1524 N N . ARG A 1 186 ? -4.970 -0.612 26.850 1.00 97.88 186 ARG A N 1
ATOM 1525 C CA . ARG A 1 186 ? -5.250 -0.528 28.290 1.00 97.88 186 ARG A CA 1
ATOM 1526 C C . ARG A 1 186 ? -6.748 -0.594 28.548 1.00 97.88 186 ARG A C 1
ATOM 1528 O O . ARG A 1 186 ? -7.508 0.213 28.014 1.00 97.88 186 ARG A O 1
ATOM 1535 N N . HIS A 1 187 ? -7.141 -1.534 29.395 1.00 98.44 187 HIS A N 1
ATOM 1536 C CA . HIS A 1 187 ? -8.510 -1.688 29.876 1.00 98.44 187 HIS A CA 1
ATOM 1537 C C . HIS A 1 187 ? -8.823 -0.692 30.998 1.00 98.44 187 HIS A C 1
ATOM 1539 O O . HIS A 1 187 ? -7.909 -0.177 31.648 1.00 98.44 187 HIS A O 1
ATOM 1545 N N . LEU A 1 188 ? -10.113 -0.434 31.227 1.00 98.38 188 LEU A N 1
ATOM 1546 C CA . LEU A 1 188 ? -10.552 0.288 32.420 1.00 98.38 188 LEU A CA 1
ATOM 1547 C C . LEU A 1 188 ? -10.189 -0.499 33.683 1.00 98.38 188 LEU A C 1
ATOM 1549 O O . LEU A 1 188 ? -10.065 -1.722 33.665 1.00 98.38 188 LEU A O 1
ATOM 1553 N N . GLN A 1 189 ? -10.033 0.230 34.781 1.00 98.25 189 GLN A N 1
ATOM 1554 C CA . GLN A 1 189 ? -9.744 -0.323 36.098 1.00 98.25 189 GLN A CA 1
ATOM 1555 C C . GLN A 1 189 ? -10.749 0.226 37.100 1.00 98.25 189 GLN A C 1
ATOM 1557 O O . GLN A 1 189 ? -11.198 1.366 36.956 1.00 98.25 189 GLN A O 1
ATOM 1562 N N . ASP A 1 190 ? -11.099 -0.593 38.090 1.00 98.38 190 ASP A N 1
ATOM 1563 C CA . ASP A 1 190 ? -11.971 -0.195 39.191 1.00 98.38 190 ASP A CA 1
ATOM 1564 C C . ASP A 1 190 ? -11.393 1.020 39.924 1.00 98.38 190 ASP A C 1
ATOM 1566 O O . ASP A 1 190 ? -10.186 1.121 40.151 1.00 98.38 190 ASP A O 1
ATOM 1570 N N . VAL A 1 191 ? -12.275 1.933 40.322 1.00 97.75 191 VAL A N 1
ATOM 1571 C CA . VAL A 1 191 ? -11.913 3.168 41.015 1.00 97.75 191 VAL A CA 1
ATOM 1572 C C . VAL A 1 191 ? -12.739 3.276 42.292 1.00 97.75 191 VAL A C 1
ATOM 1574 O O . VAL A 1 191 ? -13.964 3.185 42.254 1.00 97.75 191 VAL A O 1
ATOM 1577 N N . THR A 1 192 ? -12.070 3.513 43.419 1.00 97.56 192 THR A N 1
ATOM 1578 C CA . THR A 1 192 ? -12.711 3.809 44.706 1.00 97.56 192 THR A CA 1
ATOM 1579 C C . THR A 1 192 ? -12.320 5.214 45.145 1.00 97.56 192 THR A C 1
ATOM 1581 O O . THR A 1 192 ? -11.132 5.530 45.202 1.00 97.56 192 THR A O 1
ATOM 1584 N N . LEU A 1 193 ? -13.306 6.065 45.428 1.00 96.94 193 LEU A N 1
ATOM 1585 C CA . LEU A 1 193 ? -13.113 7.471 45.806 1.00 96.94 193 LEU A CA 1
ATOM 1586 C C . LEU A 1 193 ? -14.027 7.857 46.968 1.00 96.94 193 LEU A C 1
ATOM 1588 O O . LEU A 1 193 ? -14.953 7.130 47.305 1.00 96.94 193 LEU A O 1
ATOM 1592 N N . LYS A 1 194 ? -13.798 9.025 47.562 1.00 96.69 194 LYS A N 1
ATOM 1593 C CA . LYS A 1 194 ? -14.727 9.651 48.513 1.00 96.69 194 LYS A CA 1
ATOM 1594 C C . LYS A 1 194 ? -15.645 10.638 47.799 1.00 96.69 194 LYS A C 1
ATOM 1596 O O . LYS A 1 194 ? -15.288 11.180 46.750 1.00 96.69 194 LYS A O 1
ATOM 1601 N N . GLU A 1 195 ? -16.813 10.885 48.382 1.00 96.12 195 GLU A N 1
ATOM 1602 C CA . GLU A 1 195 ? -17.767 11.874 47.873 1.00 96.12 195 GLU A CA 1
ATOM 1603 C C . GLU A 1 195 ? -17.114 13.264 47.718 1.00 96.12 195 GLU A C 1
ATOM 1605 O O . GLU A 1 195 ? -16.257 13.664 48.509 1.00 96.12 195 GLU A O 1
ATOM 1610 N N . GLY A 1 196 ? -17.467 13.974 46.644 1.00 95.56 196 GLY A N 1
ATOM 1611 C CA . GLY A 1 196 ? -16.910 15.281 46.279 1.00 95.56 196 GLY A CA 1
ATOM 1612 C C . GLY A 1 196 ? -15.582 15.245 45.506 1.00 95.56 196 GLY A C 1
ATOM 1613 O O . GLY A 1 196 ? -15.173 16.262 44.943 1.00 95.56 196 GLY A O 1
ATOM 1614 N N . GLN A 1 197 ? -14.900 14.096 45.414 1.00 97.56 197 GLN A N 1
ATOM 1615 C CA . GLN A 1 197 ? -13.691 13.962 44.588 1.00 97.56 197 GLN A CA 1
ATOM 1616 C C . GLN A 1 197 ? -14.018 13.952 43.082 1.00 97.56 197 GLN A C 1
ATOM 1618 O O . GLN A 1 197 ? -15.170 13.853 42.668 1.00 97.56 197 GLN A O 1
ATOM 1623 N N . THR A 1 198 ? -12.995 14.068 42.232 1.00 97.81 198 THR A N 1
ATOM 1624 C CA . THR A 1 198 ? -13.149 13.927 40.774 1.00 97.81 198 THR A CA 1
ATOM 1625 C C . THR A 1 198 ? -12.698 12.539 40.340 1.00 97.81 198 THR A C 1
ATOM 1627 O O . THR A 1 198 ? -11.543 12.173 40.550 1.00 97.81 198 THR A O 1
ATOM 1630 N N . CYS A 1 199 ? -13.585 11.778 39.700 1.00 97.81 199 CYS A N 1
ATOM 1631 C CA . CYS A 1 199 ? -13.238 10.505 39.077 1.00 97.81 199 CYS A CA 1
ATOM 1632 C C . CYS A 1 199 ? -12.725 10.737 37.658 1.00 97.81 199 CYS A C 1
ATOM 1634 O O . CYS A 1 199 ? -13.342 11.476 36.892 1.00 97.81 199 CYS A O 1
ATOM 1636 N N . THR A 1 200 ? -11.618 10.087 37.299 1.00 97.94 200 THR A N 1
ATOM 1637 C CA . THR A 1 200 ? -11.176 9.955 35.908 1.00 97.94 200 THR A CA 1
ATOM 1638 C C . THR A 1 200 ? -10.970 8.483 35.602 1.00 97.94 200 THR A C 1
ATOM 1640 O O . THR A 1 200 ? -10.085 7.850 36.172 1.00 97.94 200 THR A O 1
ATOM 1643 N N . MET A 1 201 ? -11.779 7.948 34.695 1.00 98.25 201 MET A N 1
ATOM 1644 C CA . MET A 1 201 ? -11.624 6.598 34.166 1.00 98.25 201 MET A CA 1
ATOM 1645 C C . MET A 1 201 ? -11.059 6.690 32.755 1.00 98.25 201 MET A C 1
ATOM 1647 O O . MET A 1 201 ? -11.515 7.507 31.953 1.00 98.25 201 MET A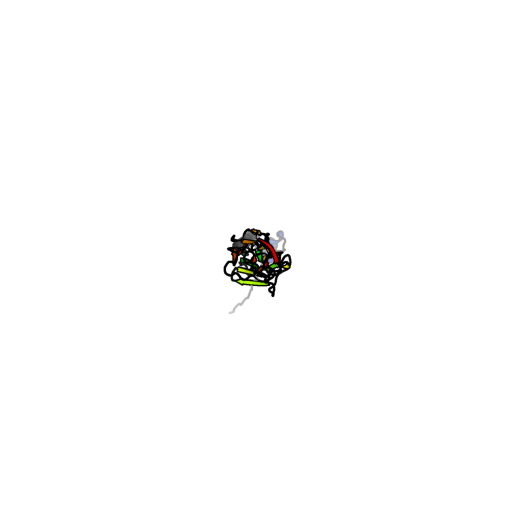 O 1
ATOM 1651 N N . SER A 1 202 ? -10.068 5.863 32.436 1.00 98.00 202 SER A N 1
ATOM 1652 C CA . SER A 1 202 ? -9.416 5.908 31.130 1.00 98.00 202 SER A CA 1
ATOM 1653 C C . SER A 1 202 ? -9.087 4.527 30.596 1.00 98.00 202 SER A C 1
ATOM 1655 O O . SER A 1 202 ? -8.621 3.669 31.340 1.00 98.00 202 SER A O 1
ATOM 1657 N N . CYS A 1 203 ? -9.267 4.356 29.294 1.00 98.25 203 CYS A N 1
ATOM 1658 C CA . CYS A 1 203 ? -8.839 3.190 28.530 1.00 98.25 203 CYS A CA 1
ATOM 1659 C C . CYS A 1 203 ? -8.067 3.653 27.290 1.00 98.25 203 CYS A C 1
ATOM 1661 O O . CYS A 1 203 ? -8.122 4.827 26.914 1.00 98.25 203 CYS A O 1
ATOM 1663 N N . GLN A 1 204 ? -7.316 2.749 26.669 1.00 98.19 204 GLN A N 1
ATOM 1664 C CA . GLN A 1 204 ? -6.489 3.057 25.505 1.00 98.19 204 GLN A CA 1
ATOM 1665 C C . GLN A 1 204 ? -6.682 2.005 24.417 1.00 98.19 204 GLN A C 1
ATOM 1667 O O . GLN A 1 204 ? -6.630 0.811 24.710 1.00 98.19 204 GLN A O 1
ATOM 1672 N N . PHE A 1 205 ? -6.859 2.447 23.172 1.00 97.50 205 PHE A N 1
ATOM 1673 C CA . PHE A 1 205 ? -6.854 1.580 21.993 1.00 97.50 205 PHE A CA 1
ATOM 1674 C C . PHE A 1 205 ? -5.453 1.457 21.384 1.00 97.50 205 PHE A C 1
ATOM 1676 O O . PHE A 1 205 ? -4.633 2.361 21.495 1.00 97.50 205 PHE A O 1
ATOM 1683 N N . SER A 1 206 ? -5.209 0.372 20.653 1.00 95.44 206 SER A N 1
ATOM 1684 C CA . SER A 1 206 ? -3.978 0.125 19.892 1.00 95.44 206 SER A CA 1
ATOM 1685 C C . SER A 1 206 ? -3.752 1.131 18.753 1.00 95.44 206 SER A C 1
ATOM 1687 O O . SER A 1 206 ? -2.613 1.347 18.329 1.00 95.44 206 SER A O 1
ATOM 1689 N N . VAL A 1 207 ? -4.817 1.780 18.271 1.00 93.56 207 VAL A N 1
ATOM 1690 C CA . VAL A 1 207 ? -4.836 2.670 17.099 1.00 93.56 207 VAL A CA 1
ATOM 1691 C C . VAL A 1 207 ? -5.569 3.980 17.408 1.00 93.56 207 VAL A C 1
ATOM 1693 O O . VAL A 1 207 ? -6.465 3.985 18.253 1.00 93.56 207 VAL A O 1
ATOM 1696 N N . PRO A 1 208 ? -5.192 5.102 16.769 1.00 92.25 208 PRO A N 1
ATOM 1697 C CA . PRO A 1 208 ? -5.833 6.392 17.009 1.00 92.25 208 PRO A CA 1
ATOM 1698 C C . PRO A 1 208 ? -7.163 6.537 16.258 1.00 92.25 208 PRO A C 1
ATOM 1700 O O . PRO A 1 208 ? -7.507 5.715 15.409 1.00 92.25 208 PRO A O 1
ATOM 1703 N N . ASN A 1 209 ? -7.878 7.636 16.527 1.00 87.56 209 ASN A N 1
ATOM 1704 C CA . ASN A 1 209 ? -9.117 8.033 15.836 1.00 87.56 209 ASN A CA 1
ATOM 1705 C C . ASN A 1 209 ? -10.266 7.013 15.947 1.00 87.56 209 ASN A C 1
ATOM 1707 O O . ASN A 1 209 ? -11.198 7.014 15.137 1.00 87.56 209 ASN A O 1
ATOM 1711 N N . VAL A 1 210 ? -10.220 6.152 16.963 1.00 92.75 210 VAL A N 1
ATOM 1712 C CA . VAL A 1 210 ? -11.317 5.245 17.298 1.00 92.75 210 VAL A CA 1
ATOM 1713 C C . VAL A 1 210 ? -12.477 6.072 17.853 1.00 92.75 210 VAL A C 1
ATOM 1715 O O . VAL A 1 210 ? -12.280 7.007 18.623 1.00 92.75 210 VAL A O 1
ATOM 1718 N N . LYS A 1 211 ? -13.709 5.750 17.457 1.00 93.00 211 LYS A N 1
ATOM 1719 C CA . LYS A 1 211 ? -14.919 6.373 18.013 1.00 93.00 211 LYS A CA 1
ATOM 1720 C C . LYS A 1 211 ? -15.499 5.451 19.075 1.00 93.00 211 LYS A C 1
ATOM 1722 O O . LYS A 1 211 ? -15.951 4.362 18.723 1.00 93.00 211 LYS A O 1
ATOM 1727 N N . SER A 1 212 ? -15.472 5.866 20.338 1.00 95.25 212 SER A N 1
ATOM 1728 C CA . SER A 1 212 ? -16.045 5.093 21.442 1.00 95.25 212 SER A CA 1
ATOM 1729 C C . SER A 1 212 ? -17.295 5.751 22.018 1.00 95.25 212 SER A C 1
ATOM 1731 O O . SER A 1 212 ? -17.491 6.962 21.918 1.00 95.25 212 SER A O 1
ATOM 1733 N N . GLU A 1 213 ? -18.119 4.933 22.658 1.00 97.12 213 GLU A N 1
ATOM 1734 C CA . GLU A 1 213 ? -19.292 5.337 23.421 1.00 97.12 213 GLU A CA 1
ATOM 1735 C C . GLU A 1 213 ? -19.118 4.912 24.880 1.00 97.12 213 GLU A C 1
ATOM 1737 O O . GLU A 1 213 ? -18.555 3.854 25.168 1.00 97.12 213 GLU A O 1
ATOM 1742 N N . TRP A 1 214 ? -19.613 5.733 25.804 1.00 98.25 214 TRP A N 1
ATOM 1743 C CA . TRP A 1 214 ? -19.591 5.429 27.232 1.00 98.25 214 TRP A CA 1
ATOM 1744 C C . TRP A 1 214 ? -20.969 4.987 27.706 1.00 98.25 214 TRP A C 1
ATOM 1746 O O . TRP A 1 214 ? -21.990 5.534 27.290 1.00 98.25 214 TRP A O 1
ATOM 1756 N N . PHE A 1 215 ? -20.994 4.014 28.608 1.00 98.44 215 PHE A N 1
ATOM 1757 C CA . PHE A 1 215 ? -22.196 3.473 29.225 1.00 98.44 215 PHE A CA 1
ATOM 1758 C C . PHE A 1 215 ? -22.036 3.454 30.734 1.00 98.44 215 PHE A C 1
ATOM 1760 O O . PHE A 1 215 ? -20.939 3.251 31.251 1.00 98.44 215 PHE A O 1
ATOM 1767 N N . ARG A 1 216 ? -23.156 3.610 31.432 1.00 97.88 216 ARG A N 1
ATOM 1768 C CA . ARG A 1 216 ? -23.264 3.439 32.874 1.00 97.88 216 ARG A CA 1
ATOM 1769 C C . ARG A 1 216 ? -24.401 2.475 33.174 1.00 97.88 216 ARG A C 1
ATOM 1771 O O . ARG A 1 216 ? -25.538 2.727 32.773 1.00 97.88 216 ARG A O 1
ATOM 1778 N N . ASN A 1 217 ? -24.095 1.370 33.852 1.00 97.19 217 ASN A N 1
ATOM 1779 C CA . ASN A 1 217 ? -25.045 0.296 34.162 1.00 97.19 217 ASN A CA 1
ATOM 1780 C C . ASN A 1 217 ? -25.839 -0.149 32.914 1.00 97.19 217 ASN A C 1
ATOM 1782 O O . ASN A 1 217 ? -27.067 -0.229 32.924 1.00 97.19 217 ASN A O 1
ATOM 1786 N N . GLY A 1 218 ? -25.128 -0.332 31.795 1.00 96.06 218 GLY A N 1
ATOM 1787 C CA . GLY A 1 218 ? -25.692 -0.738 30.502 1.00 96.06 218 GLY A CA 1
ATOM 1788 C C . GLY A 1 218 ? -26.443 0.349 29.719 1.00 96.06 218 GLY A C 1
ATOM 1789 O O . GLY A 1 218 ? -26.871 0.095 28.594 1.00 96.06 218 GLY A O 1
ATOM 1790 N N . ARG A 1 219 ? -26.606 1.567 30.251 1.00 97.12 219 ARG A N 1
ATOM 1791 C CA . ARG A 1 219 ? -27.288 2.678 29.558 1.00 97.12 219 ARG A CA 1
ATOM 1792 C C . ARG A 1 219 ? -26.288 3.664 28.978 1.00 97.12 219 ARG A C 1
ATOM 1794 O O . ARG A 1 219 ? -25.303 3.982 29.635 1.00 97.12 219 ARG A O 1
ATOM 1801 N N . ILE A 1 220 ? -26.557 4.170 27.771 1.00 96.88 220 ILE A N 1
ATOM 1802 C CA . ILE A 1 220 ? -25.673 5.145 27.123 1.00 96.88 220 ILE A CA 1
ATOM 1803 C C . ILE A 1 220 ? -25.537 6.395 27.994 1.00 96.88 220 ILE A C 1
ATOM 1805 O O . ILE A 1 220 ? -26.527 7.002 28.412 1.00 96.88 220 ILE A O 1
ATOM 1809 N N . LEU A 1 221 ? -24.295 6.758 28.287 1.00 96.19 221 LEU A N 1
ATOM 1810 C CA . LEU A 1 221 ? -23.954 7.929 29.065 1.00 96.19 221 LEU A CA 1
ATOM 1811 C C . LEU A 1 221 ? -23.848 9.117 28.110 1.00 96.19 221 LEU A C 1
ATOM 1813 O O . LEU A 1 221 ? -23.045 9.117 27.179 1.00 96.19 221 LEU A O 1
ATOM 1817 N N . LYS A 1 222 ? -24.665 10.143 28.346 1.00 93.69 222 LYS A N 1
ATOM 1818 C CA . LYS A 1 222 ? -24.585 11.411 27.616 1.00 93.69 222 LYS A CA 1
ATOM 1819 C C . LYS A 1 222 ? -23.746 12.393 28.437 1.00 93.69 222 LYS A C 1
ATOM 1821 O O . LYS A 1 222 ? -24.144 12.692 29.563 1.00 93.69 222 LYS A O 1
ATOM 1826 N N . PRO A 1 223 ? -22.613 12.894 27.917 1.00 91.75 223 PRO A N 1
ATOM 1827 C CA . PRO A 1 223 ? -21.808 13.886 28.623 1.00 91.75 223 PRO A CA 1
ATOM 1828 C C . PRO A 1 223 ? -22.626 15.155 28.891 1.00 91.75 223 PRO A C 1
ATOM 1830 O O . PRO A 1 223 ? -23.114 15.792 27.957 1.00 91.75 223 PRO A O 1
ATOM 1833 N N . GLN A 1 224 ? -22.802 15.510 30.163 1.00 93.06 224 GLN A N 1
ATOM 1834 C CA . GLN A 1 224 ? -23.523 16.708 30.587 1.00 93.06 224 GLN A CA 1
ATOM 1835 C C . GLN A 1 224 ? -23.111 17.113 32.009 1.00 93.06 224 GLN A C 1
ATOM 1837 O O . GLN A 1 224 ? -22.905 16.267 32.882 1.00 93.06 224 GLN A O 1
ATOM 1842 N N . GLY A 1 225 ? -23.043 18.423 32.264 1.00 95.31 225 GLY A N 1
ATOM 1843 C CA . GLY A 1 225 ? -22.794 18.969 33.599 1.00 95.31 225 GLY A CA 1
ATOM 1844 C C . GLY A 1 225 ? -21.450 18.513 34.175 1.00 95.31 225 GLY A C 1
ATOM 1845 O O . GLY A 1 225 ? -20.397 18.885 33.660 1.00 95.31 225 GLY A O 1
ATOM 1846 N N . ARG A 1 226 ? -21.503 17.710 35.247 1.00 96.56 226 ARG A N 1
ATOM 1847 C CA . ARG A 1 226 ? -20.331 17.147 35.944 1.00 96.56 226 ARG A CA 1
ATOM 1848 C C . ARG A 1 226 ? -19.585 16.089 35.124 1.00 96.56 226 ARG A C 1
ATOM 1850 O O . ARG A 1 226 ? -18.421 15.826 35.416 1.00 96.56 226 ARG A O 1
ATOM 1857 N N . VAL A 1 227 ? -20.240 15.497 34.121 1.00 97.56 227 VAL A N 1
ATOM 1858 C CA . VAL A 1 227 ? -19.707 14.383 33.333 1.00 97.56 227 VAL A CA 1
ATOM 1859 C C . VAL A 1 227 ? -19.171 14.867 31.989 1.00 97.56 227 VAL A C 1
ATOM 1861 O O . VAL A 1 227 ? -19.897 15.487 31.210 1.00 97.56 227 VAL A O 1
ATOM 1864 N N . LYS A 1 228 ? -17.912 14.546 31.694 1.00 97.62 228 LYS A N 1
ATOM 1865 C CA . LYS A 1 228 ? -17.223 14.900 30.448 1.00 97.62 228 LYS A CA 1
ATOM 1866 C C . LYS A 1 228 ? -16.520 13.686 29.860 1.00 97.62 228 LYS A C 1
ATOM 1868 O O . LYS A 1 228 ? -16.004 12.854 30.598 1.00 97.62 228 LYS A O 1
ATOM 1873 N N . THR A 1 229 ? -16.464 13.616 28.537 1.00 97.44 229 THR A N 1
ATOM 1874 C CA . THR A 1 229 ? -15.684 12.608 27.811 1.00 97.44 229 THR A CA 1
ATOM 1875 C C . THR A 1 229 ? -14.680 13.294 26.904 1.00 97.44 229 THR A C 1
ATOM 1877 O O . THR A 1 229 ? -15.028 14.269 26.240 1.00 97.44 229 THR A O 1
ATOM 1880 N N . GLU A 1 230 ? -13.469 12.761 26.838 1.00 95.94 230 GLU A N 1
ATOM 1881 C CA . GLU A 1 230 ? -12.382 13.282 26.013 1.00 95.94 230 GLU A CA 1
ATOM 1882 C C . GLU A 1 230 ? -11.676 12.132 25.290 1.00 95.94 230 GLU A C 1
ATOM 1884 O O . GLU A 1 230 ? -11.526 11.038 25.840 1.00 95.94 230 GLU A O 1
ATOM 1889 N N . VAL A 1 231 ? -11.249 12.382 24.052 1.00 96.00 231 VAL A N 1
ATOM 1890 C CA . VAL A 1 231 ? -10.410 11.461 23.282 1.00 96.00 231 VAL A CA 1
ATOM 1891 C C . VAL A 1 231 ? -9.122 12.185 22.929 1.00 96.00 231 VAL A C 1
ATOM 1893 O O . VAL A 1 231 ? -9.134 13.167 22.191 1.00 96.00 231 VAL A O 1
ATOM 1896 N N . GLU A 1 232 ? -8.011 11.678 23.448 1.00 93.94 232 GLU A N 1
ATOM 1897 C CA . GLU A 1 232 ? -6.672 12.200 23.214 1.00 93.94 232 GLU A CA 1
ATOM 1898 C C . GLU A 1 232 ? -5.847 11.124 22.499 1.00 93.94 232 GLU A C 1
ATOM 1900 O O . GLU A 1 232 ? -5.339 10.180 23.108 1.00 93.94 232 GLU A O 1
ATOM 1905 N N . HIS A 1 233 ? -5.746 11.248 21.173 1.00 93.00 233 HIS A N 1
ATOM 1906 C CA . HIS A 1 233 ? -5.065 10.300 20.288 1.00 93.00 233 HIS A CA 1
ATOM 1907 C C . HIS A 1 233 ? -5.616 8.858 20.369 1.00 93.00 233 HIS A C 1
ATOM 1909 O O . HIS A 1 233 ? -6.512 8.502 19.604 1.00 93.00 233 HIS A O 1
ATOM 1915 N N . LYS A 1 234 ? -5.070 8.035 21.272 1.00 96.06 234 LYS A N 1
ATOM 1916 C CA . LYS A 1 234 ? -5.461 6.636 21.537 1.00 96.06 234 LYS A CA 1
ATOM 1917 C C . LYS A 1 234 ? -6.205 6.463 22.862 1.00 96.06 234 LYS A C 1
ATOM 1919 O O . LYS A 1 234 ? -6.730 5.384 23.129 1.00 96.06 234 LYS A O 1
ATOM 1924 N N . VAL A 1 235 ? -6.190 7.481 23.721 1.00 97.75 235 VAL A N 1
ATOM 1925 C CA . VAL A 1 235 ? -6.680 7.412 25.099 1.00 97.75 235 VAL A CA 1
ATOM 1926 C C . VAL A 1 235 ? -8.072 8.018 25.172 1.00 97.75 235 VAL A C 1
ATOM 1928 O O . VAL A 1 235 ? -8.293 9.149 24.750 1.00 97.75 235 VAL A O 1
ATOM 1931 N N . HIS A 1 236 ? -9.004 7.266 25.739 1.00 98.12 236 HIS A N 1
ATOM 1932 C CA . HIS A 1 236 ? -10.392 7.663 25.922 1.00 98.12 236 HIS A CA 1
ATOM 1933 C C . HIS A 1 236 ? -10.645 7.846 27.410 1.00 98.12 236 HIS A C 1
ATOM 1935 O O . HIS A 1 236 ? -10.435 6.916 28.193 1.00 98.12 236 HIS A O 1
ATOM 1941 N N . LYS A 1 237 ? -11.085 9.042 27.798 1.00 98.06 237 LYS A N 1
ATOM 1942 C CA . LYS A 1 237 ? -11.266 9.453 29.191 1.00 98.06 237 LYS A CA 1
ATOM 1943 C C . LYS A 1 237 ? -12.728 9.793 29.461 1.00 98.06 237 LYS A C 1
ATOM 1945 O O . LYS A 1 237 ? -13.377 10.459 28.655 1.00 98.06 237 LYS A O 1
ATOM 1950 N N . LEU A 1 238 ? -13.215 9.360 30.616 1.00 98.25 238 LEU A N 1
ATOM 1951 C CA . LEU A 1 238 ? -14.457 9.799 31.237 1.00 98.25 238 LEU A CA 1
ATOM 1952 C C . LEU A 1 238 ? -14.100 10.479 32.555 1.00 98.25 238 LEU A C 1
ATOM 1954 O O . LEU A 1 238 ? -13.452 9.875 33.408 1.00 98.25 238 LEU A O 1
ATOM 1958 N N . THR A 1 239 ? -14.554 11.713 32.730 1.00 98.31 239 THR A N 1
ATOM 1959 C CA . THR A 1 239 ? -14.344 12.485 33.952 1.00 98.31 239 THR A CA 1
ATOM 1960 C C . THR A 1 239 ? -15.683 12.838 34.575 1.00 98.31 239 THR A C 1
ATOM 1962 O O . THR A 1 239 ? -16.572 13.348 33.894 1.00 98.31 239 THR A O 1
ATOM 1965 N N . ILE A 1 240 ? -15.813 12.589 35.876 1.00 98.12 240 ILE A N 1
ATOM 1966 C CA . ILE A 1 240 ? -16.980 12.939 36.686 1.00 98.12 240 ILE A CA 1
ATOM 1967 C C . ILE A 1 240 ? -16.484 13.816 37.834 1.00 98.12 240 ILE A C 1
ATOM 1969 O O . ILE A 1 240 ? -15.803 13.331 38.736 1.00 98.12 240 ILE A O 1
ATOM 1973 N N . ALA A 1 241 ? -16.771 15.114 37.773 1.00 97.94 241 ALA A N 1
ATOM 1974 C CA . ALA A 1 241 ? -16.467 16.044 38.860 1.00 97.94 241 ALA A CA 1
ATOM 1975 C C . ALA A 1 241 ? -17.477 15.896 40.007 1.00 97.94 241 ALA A C 1
ATOM 1977 O O . ALA A 1 241 ? -18.630 15.546 39.748 1.00 97.94 241 ALA A O 1
ATOM 1978 N N . ASP A 1 242 ? -17.069 16.220 41.240 1.00 96.75 242 ASP A N 1
ATOM 1979 C CA . ASP A 1 242 ? -17.949 16.211 42.422 1.00 96.75 242 ASP A CA 1
ATOM 1980 C C . ASP A 1 242 ? -18.766 14.905 42.498 1.00 96.75 242 ASP A C 1
ATOM 1982 O O . ASP A 1 242 ? -19.988 14.922 42.334 1.00 96.75 242 ASP A O 1
ATOM 1986 N N . VAL A 1 243 ? -18.079 13.754 42.586 1.00 96.94 243 VAL A N 1
ATOM 1987 C CA . VAL A 1 243 ? -18.734 12.432 42.576 1.00 96.94 243 VAL A CA 1
ATOM 1988 C C . VAL A 1 243 ? -19.658 12.267 43.776 1.00 96.94 243 VAL A C 1
ATOM 1990 O O . VAL A 1 243 ? -19.295 12.642 44.887 1.00 96.94 243 VAL A O 1
ATOM 1993 N N . ARG A 1 244 ? -20.832 11.673 43.558 1.00 95.75 244 ARG A N 1
ATOM 1994 C CA . ARG A 1 244 ? -21.900 11.482 44.557 1.00 95.75 244 ARG A CA 1
ATOM 1995 C C . ARG A 1 244 ? -22.256 10.017 44.697 1.00 95.75 244 ARG A C 1
ATOM 1997 O O . ARG A 1 244 ? -22.046 9.264 43.756 1.00 95.75 244 ARG A O 1
ATOM 2004 N N . ALA A 1 245 ? -22.888 9.609 45.797 1.00 94.81 245 ALA A N 1
ATOM 2005 C CA . ALA A 1 245 ? -23.334 8.217 45.973 1.00 94.81 245 ALA A CA 1
ATOM 2006 C C . ALA A 1 245 ? -24.150 7.678 44.772 1.00 94.81 245 ALA A C 1
ATOM 2008 O O . ALA A 1 245 ? -23.991 6.530 44.361 1.00 94.81 245 ALA A O 1
ATOM 2009 N N . GLU A 1 246 ? -24.958 8.539 44.145 1.00 94.62 246 GLU A N 1
ATOM 2010 C CA . GLU A 1 246 ? -25.728 8.233 42.936 1.00 94.62 246 GLU A CA 1
ATOM 2011 C C . GLU A 1 246 ? -24.891 8.050 41.666 1.00 94.62 246 GLU A C 1
ATOM 2013 O O . GLU A 1 246 ? -25.490 7.763 40.638 1.00 94.62 246 GLU A O 1
ATOM 2018 N N . ASP A 1 247 ? -23.570 8.259 41.683 1.00 96.06 247 ASP A N 1
ATOM 2019 C CA . ASP A 1 247 ? -22.646 8.064 40.557 1.00 96.06 247 ASP A CA 1
ATOM 2020 C C . ASP A 1 247 ? -22.020 6.658 40.551 1.00 96.06 247 ASP A C 1
ATOM 2022 O O . ASP A 1 247 ? -21.450 6.257 39.534 1.00 96.06 247 ASP A O 1
ATOM 2026 N N . GLN A 1 248 ? -22.172 5.879 41.629 1.00 97.44 248 GLN A N 1
ATOM 2027 C CA . GLN A 1 248 ? -21.661 4.507 41.717 1.00 97.44 248 GLN A CA 1
ATOM 2028 C C . GLN A 1 248 ? -22.230 3.587 40.625 1.00 97.44 248 GLN A C 1
ATOM 2030 O O . GLN A 1 248 ? -23.356 3.767 40.139 1.00 97.44 248 GLN A O 1
ATOM 2035 N N . GLY A 1 249 ? -21.458 2.575 40.250 1.00 97.62 249 GLY A N 1
ATOM 2036 C CA . GLY A 1 249 ? -21.880 1.545 39.307 1.00 97.62 249 GLY A CA 1
ATOM 2037 C C . GLY A 1 249 ? -20.805 1.184 38.294 1.00 97.62 249 GLY A C 1
ATOM 2038 O O . GLY A 1 249 ? -19.683 1.698 38.318 1.00 97.62 249 GLY A O 1
ATOM 2039 N N . GLN A 1 250 ? -21.198 0.338 37.348 1.00 98.62 250 GLN A N 1
ATOM 2040 C CA . GLN A 1 250 ? -20.327 -0.138 36.291 1.00 98.62 250 GLN A CA 1
ATOM 2041 C C . GLN A 1 250 ? -20.305 0.857 35.131 1.00 98.62 250 GLN A C 1
ATOM 2043 O O . GLN A 1 250 ? -21.333 1.148 34.509 1.00 98.62 250 GLN A O 1
ATOM 2048 N N . TYR A 1 251 ? -19.113 1.333 34.795 1.00 98.56 251 TYR A N 1
ATOM 2049 C CA . TYR A 1 251 ? -18.858 2.159 33.624 1.00 98.56 251 TYR A CA 1
ATOM 2050 C C . TYR A 1 251 ? -18.201 1.320 32.542 1.00 98.56 251 TYR A C 1
ATOM 2052 O O . TYR A 1 251 ? -17.285 0.550 32.815 1.00 98.56 251 TYR A O 1
ATOM 2060 N N . THR A 1 252 ? -18.680 1.461 31.310 1.00 98.69 252 THR A N 1
ATOM 2061 C CA . THR A 1 252 ? -18.188 0.701 30.157 1.00 98.69 252 THR A CA 1
ATOM 2062 C C . THR A 1 252 ? -17.835 1.650 29.026 1.00 98.69 252 THR A C 1
ATOM 2064 O O . THR A 1 252 ? -18.636 2.515 28.674 1.00 98.69 252 THR A O 1
ATOM 2067 N N . CYS A 1 253 ? -16.650 1.482 28.445 1.00 98.25 253 CYS A N 1
ATOM 2068 C CA . CYS A 1 253 ? -16.267 2.119 27.190 1.00 98.25 253 CYS A CA 1
ATOM 2069 C C . CYS A 1 253 ? -16.378 1.082 26.071 1.00 98.25 253 CYS A C 1
ATOM 2071 O O . CYS A 1 253 ? -15.833 -0.016 26.196 1.00 98.25 253 CYS A O 1
ATOM 2073 N N . ARG A 1 254 ? -17.090 1.415 24.991 1.00 97.75 254 ARG A N 1
ATOM 2074 C CA . ARG A 1 254 ? -17.406 0.484 23.900 1.00 97.75 254 ARG A CA 1
ATOM 2075 C C . ARG A 1 254 ? -17.066 1.063 22.530 1.00 97.75 254 ARG A C 1
ATOM 2077 O O . ARG A 1 254 ? -17.322 2.236 22.269 1.00 97.75 254 ARG A O 1
ATOM 2084 N N . HIS A 1 255 ? -16.531 0.232 21.642 1.00 95.00 255 HIS A N 1
ATOM 2085 C CA . HIS A 1 255 ? -16.326 0.508 20.221 1.00 95.00 255 HIS A CA 1
ATOM 2086 C C . HIS A 1 255 ? -16.697 -0.729 19.397 1.00 95.00 255 HIS A C 1
ATOM 2088 O O . HIS A 1 255 ? -15.991 -1.733 19.457 1.00 95.00 255 HIS A O 1
ATOM 2094 N N . LYS A 1 256 ? -17.766 -0.648 18.590 1.00 90.88 256 LYS A N 1
ATOM 2095 C CA . LYS A 1 256 ? -18.319 -1.812 17.870 1.00 90.88 256 LYS A CA 1
ATOM 2096 C C . LYS A 1 256 ? -18.515 -2.989 18.851 1.00 90.88 256 LYS A C 1
ATOM 2098 O O . LYS A 1 256 ? -19.200 -2.810 19.856 1.00 90.88 256 LYS A O 1
ATOM 2103 N N . ASP A 1 257 ? -17.872 -4.126 18.590 1.00 91.00 257 ASP A N 1
ATOM 2104 C CA . ASP A 1 257 ? -17.937 -5.349 19.400 1.00 91.00 257 ASP A CA 1
ATOM 2105 C C . ASP A 1 257 ? -16.908 -5.385 20.549 1.00 91.00 257 ASP A C 1
ATOM 2107 O O . ASP A 1 257 ? -16.858 -6.346 21.312 1.00 91.00 257 ASP A O 1
ATOM 2111 N N . LEU A 1 258 ? -16.063 -4.356 20.682 1.00 95.56 258 LEU A N 1
ATOM 2112 C CA . LEU A 1 258 ? -15.065 -4.254 21.746 1.00 95.56 258 LEU A CA 1
ATOM 2113 C C . LEU A 1 258 ? -15.619 -3.450 22.914 1.00 95.56 258 LEU A C 1
ATOM 2115 O O . LEU A 1 258 ? -16.027 -2.302 22.746 1.00 95.56 258 LEU A O 1
ATOM 2119 N N . GLU A 1 259 ? -15.532 -4.001 24.118 1.00 97.38 259 GLU A N 1
ATOM 2120 C CA . GLU A 1 259 ? -15.877 -3.289 25.346 1.00 97.38 259 GLU A CA 1
ATOM 2121 C C . GLU A 1 259 ? -14.859 -3.537 26.456 1.00 97.38 259 GLU A C 1
ATOM 2123 O O . GLU A 1 259 ? -14.143 -4.539 26.475 1.00 97.38 259 GLU A O 1
ATOM 2128 N N . THR A 1 260 ? -14.759 -2.577 27.364 1.00 98.50 260 THR A N 1
ATOM 2129 C CA . THR A 1 260 ? -14.032 -2.701 28.623 1.00 98.50 260 THR A CA 1
ATOM 2130 C C . THR A 1 260 ? -14.853 -2.018 29.702 1.00 98.50 260 THR A C 1
ATOM 2132 O O . THR A 1 260 ? -15.416 -0.947 29.458 1.00 98.50 260 THR A O 1
ATOM 2135 N N . SER A 1 261 ? -14.924 -2.629 30.882 1.00 98.50 261 SER A N 1
ATOM 2136 C CA . SER A 1 261 ? -15.760 -2.159 31.985 1.00 98.50 261 SER A CA 1
ATOM 2137 C C . SER A 1 261 ? -14.971 -2.087 33.283 1.00 98.50 261 SER A C 1
ATOM 2139 O O . SER A 1 261 ? -14.008 -2.829 33.464 1.00 98.50 261 SER A O 1
ATOM 2141 N N . ALA A 1 262 ? -15.396 -1.206 34.181 1.00 98.56 262 ALA A N 1
ATOM 2142 C CA . ALA A 1 262 ? -14.864 -1.087 35.531 1.00 98.56 262 ALA A CA 1
ATOM 2143 C C . ALA A 1 262 ? -15.915 -0.519 36.488 1.00 98.56 262 ALA A C 1
ATOM 2145 O O . ALA A 1 262 ? -16.838 0.185 36.069 1.00 98.56 262 ALA A O 1
ATOM 2146 N N . GLU A 1 263 ? -15.754 -0.807 37.773 1.00 98.38 263 GLU A N 1
ATOM 2147 C CA . GLU A 1 263 ? -16.651 -0.361 38.834 1.00 98.38 263 GLU A CA 1
ATOM 2148 C C . GLU A 1 263 ? -16.173 0.959 39.458 1.00 98.38 263 GLU A C 1
ATOM 2150 O O . GLU A 1 263 ? -15.011 1.080 39.855 1.00 98.38 263 GLU A O 1
ATOM 2155 N N . LEU A 1 264 ? -17.075 1.935 39.599 1.00 98.12 264 LEU A N 1
ATOM 2156 C CA . LEU A 1 264 ? -16.865 3.113 40.445 1.00 98.12 264 LEU A CA 1
ATOM 2157 C C . LEU A 1 264 ? -17.53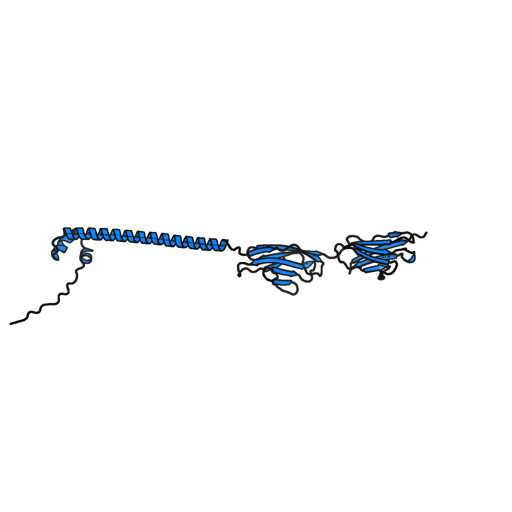6 2.893 41.803 1.00 98.12 264 LEU A C 1
ATOM 2159 O O . LEU A 1 264 ? -18.765 2.840 41.897 1.00 98.12 264 LEU A O 1
ATOM 2163 N N . ARG A 1 265 ? -16.728 2.825 42.861 1.00 97.75 265 ARG A N 1
ATOM 2164 C CA . ARG A 1 265 ? -17.178 2.732 44.255 1.00 97.75 265 ARG A CA 1
ATOM 2165 C C . ARG A 1 265 ? -16.935 4.057 44.967 1.00 97.75 265 ARG A C 1
ATOM 2167 O O . ARG A 1 265 ? -15.906 4.698 44.756 1.00 97.75 265 ARG A O 1
ATOM 2174 N N . ILE A 1 266 ? -17.876 4.470 45.813 1.00 96.31 266 ILE A N 1
ATOM 2175 C CA . ILE A 1 266 ? -17.738 5.694 46.608 1.00 96.31 266 ILE A CA 1
ATOM 2176 C C . ILE A 1 266 ? -17.825 5.323 48.081 1.00 96.31 266 ILE A C 1
ATOM 2178 O O . ILE A 1 266 ? -18.835 4.786 48.529 1.00 96.31 266 ILE A O 1
ATOM 2182 N N . GLU A 1 267 ? -16.749 5.571 48.816 1.00 91.69 267 GLU A N 1
ATOM 2183 C CA . GLU A 1 267 ? -16.719 5.377 50.259 1.00 91.69 267 GLU A CA 1
ATOM 2184 C C . GLU A 1 267 ? -17.625 6.419 50.917 1.00 91.69 267 GLU A C 1
ATOM 2186 O O . GLU A 1 267 ? -17.451 7.625 50.717 1.00 91.69 267 GLU A O 1
ATOM 2191 N N . GLY A 1 268 ? -18.607 5.936 51.682 1.00 74.75 268 GLY A N 1
ATOM 2192 C CA . GLY A 1 268 ? -19.415 6.781 52.553 1.00 74.75 268 GLY A CA 1
ATOM 2193 C C . GLY A 1 268 ? -18.549 7.350 53.675 1.00 74.75 268 GLY A C 1
ATOM 2194 O O . GLY A 1 268 ? -17.728 6.625 54.244 1.00 74.75 268 GLY A O 1
ATOM 2195 N N . GLY A 1 269 ? -18.706 8.648 53.936 1.00 57.75 269 GLY A N 1
ATOM 2196 C CA . GLY A 1 269 ? -18.103 9.329 55.084 1.00 57.75 269 GLY A CA 1
ATOM 2197 C C . GLY A 1 269 ? -18.745 8.942 56.407 1.00 57.75 269 GLY A C 1
ATOM 2198 O O . GLY A 1 269 ? -19.944 8.581 56.401 1.00 57.75 269 GLY A O 1
#

Foldseek 3Di:
DDDDDDDDDPPPPDPLCVVCVPPDPVCSVVVCVVVPNDPVVVVVVVVVVVVVVVVVVVVVVVVVVVVVVVVVVVVVVVVVVVVVVVVVVDDQKDWDAAWEADEEEAQAKDKTKTQMGGPDPPWDKWKDFPPHTDDDDPQWDWDDDHSMTMIMGGRDDQVNWGKMWMDTPPDIDIYTYHYDYKDWPAFWEADEEAAQAKDKTKTFIPFFPADKFKDFPNHTDDADDQWDWDGDGGMTMIMGGRDDQVNWGKMWIDGDPDIHIYTYHYDDD

Radius of gyration: 52.17 Å; chains: 1; bounding box: 90×45×176 Å

Sequence (269 aa):
TPALKKGSGEEEEIDIMELLKNVDPKEYEKYARMYGITDFRGLLQAFELLKQSQEEETHRLEIEELEKSERDEKEFEELVAFIQQRLTQTEPVTLIKDIENQTVLKDNDAIFEIDIKINYPEIKLSWYKGTEKLEPSDKYEISIDGDRHTLRVKNCQLKDQGNYRLVCGPHIASAKLTVIEPAWERHLQDVTLKEGQTCTMSCQFSVPNVKSEWFRNGRILKPQGRVKTEVEHKVHKLTIADVRAEDQGQYTCRHKDLETSAELRIEGG